Protein AF-A0A1R2CB24-F1 (afdb_monomer_lite)

Organism: NCBI:txid5963

InterPro domains:
  IPR031537 Protein of unknown function DUF5092 [PF17010] (42-166)

Radius of gyration: 32.96 Å; chains: 1; bounding box: 89×73×96 Å

pLDDT: mean 71.27, std 17.94, range [33.62, 96.75]

Sequence (345 aa):
MEEKSSDIEEKDENTEMVPSEDRCLRFYMSDEYVNSVDIDTVEPLSQETFAALIKNYRTSGKNLLVAIVKNRDVDQQNHLFTFFFNAYHLNKLLFKLKPNGELVSRHDKNTPLPVCNPLTNLPIIGEVEYYLVGLRNEAKFIGTDYTYTMNESLRTTFQDNALRPEDIQYREYSSNVEDFSRFVHLDQSSLGLLERVIEVHRSNLLSQIRVPYKKAMIFGALFVIYYILLGMVLTLAGEKFVSAYNGKVNSYNLSEITEIGFLGLLSLGFDKYIFGLFKTLEDKAIFYAKIFSWVCLGAAVGLSFTTDSLIVTMGCSGMLMGYTIFYHLFTLCIYYANYSLKKLI

Structure (mmCIF, N/CA/C/O backbone):
data_AF-A0A1R2CB24-F1
#
_entry.id   AF-A0A1R2CB24-F1
#
loop_
_atom_site.group_PDB
_atom_site.id
_atom_site.type_symbol
_atom_site.label_atom_id
_atom_site.label_alt_id
_atom_site.label_comp_id
_atom_site.label_asym_id
_atom_site.label_entity_id
_atom_site.label_seq_id
_atom_site.pdbx_PDB_ins_code
_atom_site.Cartn_x
_atom_site.Cartn_y
_atom_site.Cartn_z
_atom_site.occupancy
_atom_site.B_iso_or_equiv
_atom_site.auth_seq_id
_atom_site.auth_comp_id
_atom_site.auth_asym_id
_atom_site.auth_atom_id
_atom_site.pdbx_PDB_model_num
ATOM 1 N N . MET A 1 1 ? -52.340 53.007 -19.629 1.00 41.31 1 MET A N 1
ATOM 2 C CA . MET A 1 1 ? -50.979 53.316 -19.151 1.00 41.31 1 MET A CA 1
ATOM 3 C C . MET A 1 1 ? -50.757 52.408 -17.963 1.00 41.31 1 MET A C 1
ATOM 5 O O . MET A 1 1 ? -51.180 52.745 -16.871 1.00 41.31 1 MET A O 1
ATOM 9 N N . GLU A 1 2 ? -50.251 51.207 -18.217 1.00 35.56 2 GLU A N 1
ATOM 10 C CA . GLU A 1 2 ? -49.923 50.230 -17.178 1.00 35.56 2 GLU A CA 1
ATOM 11 C C . GLU A 1 2 ? -48.459 49.850 -17.380 1.00 35.56 2 GLU A C 1
ATOM 13 O O . GLU A 1 2 ? -48.084 49.253 -18.389 1.00 35.56 2 GLU A O 1
ATOM 18 N N . GLU A 1 3 ? -47.641 50.315 -16.443 1.00 38.69 3 GLU A N 1
ATOM 19 C CA . GLU A 1 3 ? -46.232 49.986 -16.274 1.00 38.69 3 GLU A CA 1
ATOM 20 C C . GLU A 1 3 ? -46.126 48.561 -15.721 1.00 38.69 3 GLU A C 1
ATOM 22 O O . GLU A 1 3 ? -46.650 48.260 -14.650 1.00 38.69 3 GLU A O 1
ATOM 27 N N . LYS A 1 4 ? -45.445 47.674 -16.450 1.00 43.25 4 LYS A N 1
ATOM 28 C CA . LYS A 1 4 ? -44.947 46.405 -15.910 1.00 43.25 4 LYS A CA 1
ATOM 29 C C . LYS A 1 4 ? -43.507 46.627 -15.457 1.00 43.25 4 LYS A C 1
ATOM 31 O O . LYS A 1 4 ? -42.627 46.735 -16.310 1.00 43.25 4 LYS A O 1
ATOM 36 N N . SER A 1 5 ? -43.276 46.688 -14.145 1.00 47.06 5 SER A N 1
ATOM 37 C CA . SER A 1 5 ? -41.934 46.555 -13.578 1.00 47.06 5 SER A CA 1
ATOM 38 C C . SER A 1 5 ? -41.533 45.081 -13.577 1.00 47.06 5 SER A C 1
ATOM 40 O O . SER A 1 5 ? -42.303 44.198 -13.200 1.00 47.06 5 SER A O 1
ATOM 42 N N . SER A 1 6 ? -40.336 44.820 -14.084 1.00 42.19 6 SER A N 1
ATOM 43 C CA . SER A 1 6 ? -39.674 43.524 -14.080 1.00 42.19 6 SER A CA 1
ATOM 44 C C . SER A 1 6 ? -38.842 43.394 -12.808 1.00 42.19 6 SER A C 1
ATOM 46 O O . SER A 1 6 ? -37.808 44.055 -12.697 1.00 42.19 6 SER A O 1
ATOM 48 N N . ASP A 1 7 ? -39.270 42.538 -11.886 1.00 44.50 7 ASP A N 1
ATOM 49 C CA . ASP A 1 7 ? -38.443 42.113 -10.759 1.00 44.50 7 ASP A CA 1
ATOM 50 C C . ASP A 1 7 ? -37.476 41.026 -11.240 1.00 44.50 7 ASP A C 1
ATOM 52 O O . ASP A 1 7 ? -37.872 39.951 -11.696 1.00 44.50 7 ASP A O 1
ATOM 56 N N . ILE A 1 8 ? -36.188 41.358 -11.196 1.00 44.66 8 ILE A N 1
ATOM 57 C CA . ILE A 1 8 ? -35.071 40.444 -11.405 1.00 44.66 8 ILE A CA 1
ATOM 58 C C . ILE A 1 8 ? -34.736 39.876 -10.024 1.00 44.66 8 ILE A C 1
ATOM 60 O O . ILE A 1 8 ? -34.202 40.587 -9.177 1.00 44.66 8 ILE A O 1
ATOM 64 N N . GLU A 1 9 ? -35.075 38.607 -9.789 1.00 43.00 9 GLU A N 1
ATOM 65 C CA . GLU A 1 9 ? -34.548 37.837 -8.659 1.00 43.00 9 GLU A CA 1
ATOM 66 C C . GLU A 1 9 ? -33.057 37.569 -8.896 1.00 43.00 9 GLU A C 1
ATOM 68 O O . GLU A 1 9 ? -32.659 36.703 -9.680 1.00 43.00 9 GLU A O 1
ATOM 73 N N . GLU A 1 10 ? -32.230 38.350 -8.213 1.00 38.59 10 GLU A N 1
ATOM 74 C CA . GLU A 1 10 ? -30.804 38.121 -8.044 1.00 38.59 10 GLU A CA 1
ATOM 75 C C . GLU A 1 10 ? -30.631 36.903 -7.118 1.00 38.59 10 GLU A C 1
ATOM 77 O O . GLU A 1 10 ? -30.854 36.967 -5.910 1.00 38.59 10 GLU A O 1
ATOM 82 N N . LYS A 1 11 ? -30.323 35.738 -7.701 1.00 43.06 11 LYS A N 1
ATOM 83 C CA . LYS A 1 11 ? -29.936 34.550 -6.933 1.00 43.06 11 LYS A CA 1
ATOM 84 C C . LYS A 1 11 ? -28.548 34.785 -6.350 1.00 43.06 11 LYS A C 1
ATOM 86 O O . LYS A 1 11 ? -27.562 34.723 -7.079 1.00 43.06 11 LYS A O 1
ATOM 91 N N . ASP A 1 12 ? -28.507 35.001 -5.040 1.00 38.84 12 ASP A N 1
ATOM 92 C CA . ASP A 1 12 ? -27.300 34.973 -4.219 1.00 38.84 12 ASP A CA 1
ATOM 93 C C . ASP A 1 12 ? -26.520 33.670 -4.454 1.00 38.84 12 ASP A C 1
ATOM 95 O O . ASP A 1 12 ? -26.859 32.591 -3.962 1.00 38.84 12 ASP A O 1
ATOM 99 N N . GLU A 1 13 ? -25.442 33.779 -5.223 1.00 43.47 13 GLU A N 1
ATOM 100 C CA . GLU A 1 13 ? -24.476 32.720 -5.486 1.00 43.47 13 GLU A CA 1
ATOM 101 C C . GLU A 1 13 ? -23.396 32.726 -4.389 1.00 43.47 13 GLU A C 1
ATOM 103 O O . GLU A 1 13 ? -22.201 32.762 -4.651 1.00 43.47 13 GLU A O 1
ATOM 108 N N . ASN A 1 14 ? -23.819 32.692 -3.122 1.00 39.59 14 ASN A N 1
ATOM 109 C CA . ASN A 1 14 ? -22.939 32.454 -1.975 1.00 39.59 14 ASN A CA 1
ATOM 110 C C . ASN A 1 14 ? -23.111 31.008 -1.501 1.00 39.59 14 ASN A C 1
ATOM 112 O O . ASN A 1 14 ? -23.601 30.720 -0.411 1.00 39.59 14 ASN A O 1
ATOM 116 N N . THR A 1 15 ? -22.701 30.064 -2.351 1.00 48.91 15 THR A N 1
ATOM 117 C CA . THR A 1 15 ? -22.409 28.709 -1.875 1.00 48.91 15 THR A CA 1
ATOM 118 C C . THR A 1 15 ? -21.022 28.753 -1.252 1.00 48.91 15 THR A C 1
ATOM 120 O O . THR A 1 15 ? -20.015 28.613 -1.947 1.00 48.91 15 THR A O 1
ATOM 123 N N . GLU A 1 16 ? -20.968 28.993 0.059 1.00 40.94 16 GLU A N 1
ATOM 124 C CA . GLU A 1 16 ? -19.759 28.787 0.852 1.00 40.94 16 GLU A CA 1
ATOM 125 C C . GLU A 1 16 ? -19.154 27.424 0.483 1.00 40.94 16 GLU A C 1
ATOM 127 O O . GLU A 1 16 ? -19.811 26.381 0.567 1.00 40.94 16 GLU A O 1
ATOM 132 N N . MET A 1 17 ? -17.899 27.430 0.025 1.00 41.28 17 MET A N 1
ATOM 133 C CA . MET A 1 17 ? -17.119 26.212 -0.169 1.00 41.28 17 MET A CA 1
ATOM 134 C C . MET A 1 17 ? -16.918 25.551 1.196 1.00 41.28 17 MET A C 1
ATOM 136 O O . MET A 1 17 ? -15.935 25.807 1.887 1.00 41.28 17 MET A O 1
ATOM 140 N N . VAL A 1 18 ? -17.857 24.684 1.575 1.00 43.06 18 VAL A N 1
ATOM 141 C CA . VAL A 1 18 ? -17.703 23.784 2.718 1.00 43.06 18 VAL A CA 1
ATOM 142 C C . VAL A 1 18 ? -16.406 22.985 2.503 1.00 43.06 18 VAL A C 1
ATOM 144 O O . VAL A 1 18 ? -16.235 22.395 1.421 1.00 43.06 18 VAL A O 1
ATOM 147 N N . PRO A 1 19 ? -15.480 22.973 3.483 1.00 43.00 19 PRO A N 1
ATOM 148 C CA . PRO A 1 19 ? -14.208 22.266 3.383 1.00 43.00 19 PRO A CA 1
ATOM 149 C C . PRO A 1 19 ? -14.414 20.821 2.922 1.00 43.00 19 PRO A C 1
ATOM 151 O O . PRO A 1 19 ? -15.368 20.152 3.322 1.00 43.00 19 PRO A O 1
ATOM 154 N N . SER A 1 20 ? -13.516 20.314 2.073 1.00 51.53 20 SER A N 1
ATOM 155 C CA . SER A 1 20 ? -13.588 18.952 1.517 1.00 51.53 20 SER A CA 1
ATOM 156 C C . SER A 1 20 ? -13.679 17.843 2.574 1.00 51.53 20 SER A C 1
ATOM 158 O O . SER A 1 20 ? -14.111 16.740 2.250 1.00 51.53 20 SER A O 1
ATOM 160 N N . GLU A 1 21 ? -13.298 18.140 3.818 1.00 47.72 21 GLU A N 1
ATOM 161 C CA . GLU A 1 21 ? -13.361 17.255 4.985 1.00 47.72 21 GLU A CA 1
ATOM 162 C C . GLU A 1 21 ? -14.780 16.741 5.268 1.00 47.72 21 GLU A C 1
ATOM 164 O O . GLU A 1 21 ? -14.962 15.565 5.582 1.00 47.72 21 GLU A O 1
ATOM 169 N N . ASP A 1 22 ? -15.798 17.582 5.065 1.00 49.25 22 ASP A N 1
ATOM 170 C CA . ASP A 1 22 ? -17.179 17.250 5.426 1.00 49.25 22 ASP A CA 1
ATOM 171 C C . ASP A 1 22 ? -17.854 16.336 4.382 1.00 49.25 22 ASP A C 1
ATOM 173 O O . ASP A 1 22 ? -18.801 15.607 4.672 1.00 49.25 22 ASP A O 1
ATOM 177 N N . ARG A 1 23 ? -17.339 16.305 3.143 1.00 48.72 23 ARG A N 1
ATOM 178 C CA . ARG A 1 23 ? -17.894 15.462 2.068 1.00 48.72 23 ARG A CA 1
ATOM 179 C C . ARG A 1 23 ? -17.551 13.981 2.220 1.00 48.72 23 ARG A C 1
ATOM 181 O O . ARG A 1 23 ? -18.413 13.154 1.932 1.00 48.72 23 ARG A O 1
ATOM 188 N N . CYS A 1 24 ? -16.342 13.639 2.676 1.00 46.28 24 CYS A N 1
ATOM 189 C CA . CYS A 1 24 ? -15.966 12.237 2.901 1.00 46.28 24 CYS A CA 1
ATOM 190 C C . CYS A 1 24 ? -16.738 11.632 4.077 1.00 46.28 24 CYS A C 1
ATOM 192 O O . CYS A 1 24 ? -17.249 10.524 3.957 1.00 46.28 24 CYS A O 1
ATOM 194 N N . LEU A 1 25 ? -16.882 12.366 5.185 1.00 52.16 25 LEU A N 1
ATOM 195 C CA . LEU A 1 25 ? -17.598 11.877 6.366 1.00 52.16 25 LEU A CA 1
ATOM 196 C C . LEU A 1 25 ? -19.099 11.705 6.107 1.00 52.16 25 LEU A C 1
ATOM 198 O O . LEU A 1 25 ? -19.669 10.711 6.545 1.00 52.16 25 LEU A O 1
ATOM 202 N N . ARG A 1 26 ? -19.734 12.596 5.331 1.00 53.56 26 ARG A N 1
ATOM 203 C CA . ARG A 1 26 ? -21.169 12.491 5.000 1.00 53.56 26 ARG A CA 1
ATOM 204 C C . ARG A 1 26 ? -21.551 11.175 4.318 1.00 53.56 26 ARG A C 1
ATOM 206 O O . ARG A 1 26 ? -22.642 10.684 4.585 1.00 53.56 26 ARG A O 1
ATOM 213 N N . PHE A 1 27 ? -20.669 10.588 3.500 1.00 52.88 27 PHE A N 1
ATOM 214 C CA . PHE A 1 27 ? -20.907 9.268 2.897 1.00 52.88 27 PHE A CA 1
ATOM 215 C C . PHE A 1 27 ? -20.987 8.152 3.953 1.00 52.88 27 PHE A C 1
ATOM 217 O O . PHE A 1 27 ? -21.782 7.232 3.811 1.00 52.88 27 PHE A O 1
ATOM 224 N N . TYR A 1 28 ? -20.200 8.254 5.028 1.00 51.97 28 TYR A N 1
ATOM 225 C CA . TYR A 1 28 ? -20.201 7.287 6.131 1.00 51.97 28 TYR A CA 1
ATOM 226 C C . TYR A 1 28 ? -21.237 7.600 7.223 1.00 51.97 28 TYR A C 1
ATOM 228 O O . TYR A 1 28 ? -21.516 6.744 8.053 1.00 51.97 28 TYR A O 1
ATOM 236 N N . MET A 1 29 ? -21.793 8.817 7.254 1.00 50.22 29 MET A N 1
ATOM 237 C CA . MET A 1 29 ? -22.787 9.242 8.251 1.00 50.22 29 MET A CA 1
ATOM 238 C C . MET A 1 29 ? -24.240 9.064 7.791 1.00 50.22 29 MET A C 1
ATOM 240 O O . MET A 1 29 ? -25.133 9.112 8.633 1.00 50.22 29 MET A O 1
ATOM 244 N N . SER A 1 30 ? -24.502 8.897 6.486 1.00 49.22 30 SER A N 1
ATOM 245 C CA . SER A 1 30 ? -25.871 8.740 5.964 1.00 49.22 30 SER A CA 1
ATOM 246 C C . SER A 1 30 ? -26.492 7.378 6.268 1.00 49.22 30 SER A C 1
ATOM 248 O O . SER A 1 30 ? -27.713 7.270 6.313 1.00 49.22 30 SER A O 1
ATOM 250 N N . ASP A 1 31 ? -25.657 6.375 6.520 1.00 45.97 31 ASP A N 1
ATOM 251 C CA . ASP A 1 31 ? -26.057 5.067 7.011 1.00 45.97 31 ASP A CA 1
ATOM 252 C C . ASP A 1 31 ? -25.407 4.900 8.385 1.00 45.97 31 ASP A C 1
ATOM 254 O O . ASP A 1 31 ? -24.183 4.848 8.496 1.00 45.97 31 ASP A O 1
ATOM 258 N N . GLU A 1 32 ? -26.202 4.842 9.451 1.00 49.47 32 GLU A N 1
ATOM 259 C CA . GLU A 1 32 ? -25.738 4.471 10.788 1.00 49.47 32 GLU A CA 1
ATOM 260 C C . GLU A 1 32 ? -25.319 2.985 10.740 1.00 49.47 32 GLU A C 1
ATOM 262 O O . GLU A 1 32 ? -26.056 2.097 11.162 1.00 49.47 32 GLU A O 1
ATOM 267 N N . TYR A 1 33 ? -24.169 2.688 10.118 1.00 49.06 33 TYR A N 1
ATOM 268 C CA . TYR A 1 33 ? -23.588 1.351 10.002 1.00 49.06 33 TYR A CA 1
ATOM 269 C C . TYR A 1 33 ? -23.143 0.907 11.394 1.00 49.06 33 TYR A C 1
ATOM 271 O O . TYR A 1 33 ? -21.975 0.999 11.774 1.00 49.06 33 TYR A O 1
ATOM 279 N N . VAL A 1 34 ? -24.105 0.423 12.174 1.00 52.28 34 VAL A N 1
ATOM 280 C CA . VAL A 1 34 ? -23.844 -0.354 13.376 1.00 52.28 34 VAL A CA 1
ATOM 281 C C . VAL A 1 34 ? -23.291 -1.693 12.911 1.00 52.28 34 VAL A C 1
ATOM 283 O O . VAL A 1 34 ? -24.030 -2.640 12.645 1.00 52.28 34 VAL A O 1
ATOM 286 N N . ASN A 1 35 ? -21.969 -1.772 12.781 1.00 62.00 35 ASN A N 1
ATOM 287 C CA . ASN A 1 35 ? -21.311 -3.064 12.695 1.00 62.00 35 ASN A CA 1
ATOM 288 C C . ASN A 1 35 ? -21.385 -3.719 14.079 1.00 62.00 35 ASN A C 1
ATOM 290 O O . ASN A 1 35 ? -21.081 -3.097 15.098 1.00 62.00 35 ASN A O 1
ATOM 294 N N . SER A 1 36 ? -21.794 -4.982 14.136 1.00 70.56 36 SER A N 1
ATOM 295 C CA . SER A 1 36 ? -21.613 -5.795 15.335 1.00 70.56 36 SER A CA 1
ATOM 296 C C . SER A 1 36 ? -20.242 -6.453 15.254 1.00 70.56 36 SER A C 1
ATOM 298 O O . SER A 1 36 ? -19.977 -7.207 14.317 1.00 70.56 36 SER A O 1
ATOM 300 N N . VAL A 1 37 ? -19.370 -6.174 16.220 1.00 79.44 37 VAL A N 1
ATOM 301 C CA . VAL A 1 37 ? -18.113 -6.920 16.350 1.00 79.44 37 VAL A CA 1
ATOM 302 C C . VAL A 1 37 ? -18.452 -8.298 16.901 1.00 79.44 37 VAL A C 1
ATOM 304 O O . VAL A 1 37 ? -19.067 -8.401 17.964 1.00 79.44 37 VAL A O 1
ATOM 307 N N . ASP A 1 38 ? -18.059 -9.347 16.184 1.00 85.56 38 ASP A N 1
ATOM 308 C CA . ASP A 1 38 ? -18.149 -10.704 16.709 1.00 85.56 38 ASP A CA 1
ATOM 309 C C . ASP A 1 38 ? -17.183 -10.856 17.893 1.00 85.56 38 ASP A C 1
ATOM 311 O O . ASP A 1 38 ? -15.965 -10.731 17.761 1.00 85.56 38 ASP A O 1
ATOM 315 N N . ILE A 1 39 ? -17.752 -11.082 19.074 1.00 88.75 39 ILE A N 1
ATOM 316 C CA . ILE A 1 39 ? -17.019 -11.119 20.339 1.00 88.75 39 ILE A CA 1
ATOM 317 C C . ILE A 1 39 ? -16.139 -12.364 20.472 1.00 88.75 39 ILE A C 1
ATOM 319 O O . ILE A 1 39 ? -15.150 -12.324 21.208 1.00 88.75 39 ILE A O 1
ATOM 323 N N . ASP A 1 40 ? -16.479 -13.439 19.759 1.00 89.88 40 ASP A N 1
ATOM 324 C CA . ASP A 1 40 ? -15.747 -14.705 19.798 1.00 89.88 40 ASP A CA 1
ATOM 325 C C . ASP A 1 40 ? -14.572 -14.716 18.810 1.00 89.88 40 ASP A C 1
ATOM 327 O O . ASP A 1 40 ? -13.675 -15.557 18.908 1.00 89.88 40 ASP A O 1
ATOM 331 N N . THR A 1 41 ? -14.520 -13.738 17.899 1.00 89.06 41 THR A N 1
ATOM 332 C CA . THR A 1 41 ? -13.386 -13.549 16.997 1.00 89.06 41 THR A CA 1
ATOM 333 C C . THR A 1 41 ? -12.121 -13.202 17.793 1.00 89.06 41 THR A C 1
ATOM 335 O O . THR A 1 41 ? -12.115 -12.333 18.671 1.00 89.06 41 THR A O 1
ATOM 338 N N . VAL A 1 42 ? -11.025 -13.890 17.464 1.00 88.25 42 VAL A N 1
ATOM 339 C CA . VAL A 1 42 ? -9.692 -13.646 18.029 1.00 88.25 42 VAL A CA 1
ATOM 340 C C . VAL A 1 42 ? -9.021 -12.502 17.281 1.00 88.25 42 VAL A C 1
ATOM 342 O O . VAL A 1 42 ? -8.926 -12.518 16.053 1.00 88.25 42 VAL A O 1
ATOM 345 N N . GLU A 1 43 ? -8.537 -11.510 18.023 1.00 87.00 43 GLU A N 1
ATOM 346 C CA . GLU A 1 43 ? -7.799 -10.391 17.460 1.00 87.00 43 GLU A CA 1
ATOM 347 C C . GLU A 1 43 ? -6.382 -10.851 17.060 1.00 87.00 43 GLU A C 1
ATOM 349 O O . GLU A 1 43 ? -5.645 -11.397 17.888 1.00 87.00 43 GLU A O 1
ATOM 354 N N . PRO A 1 44 ? -5.969 -10.643 15.798 1.00 81.62 44 PRO A N 1
ATOM 355 C CA . PRO A 1 44 ? -4.760 -11.262 15.257 1.00 81.62 44 PRO A CA 1
ATOM 356 C C . PRO A 1 44 ? -3.434 -10.900 15.925 1.00 81.62 44 PRO A C 1
ATOM 358 O O . PRO A 1 44 ? -2.489 -11.685 15.875 1.00 81.62 44 PRO A O 1
ATOM 361 N N . LEU A 1 45 ? -3.314 -9.695 16.480 1.00 81.81 45 LEU A N 1
ATOM 362 C CA . LEU A 1 45 ? -2.036 -9.173 16.964 1.00 81.81 45 LEU A CA 1
ATOM 363 C C . LEU A 1 45 ? -1.813 -9.488 18.446 1.00 81.81 45 LEU A C 1
ATOM 365 O O . LEU A 1 45 ? -0.691 -9.767 18.857 1.00 81.81 45 LEU A O 1
ATOM 369 N N . SER A 1 46 ? -2.879 -9.467 19.238 1.00 83.88 46 SER A N 1
ATOM 370 C CA . SER A 1 46 ? -2.888 -9.765 20.670 1.00 83.88 46 SER A CA 1
ATOM 371 C C . SER A 1 46 ? -3.162 -11.228 20.983 1.00 83.88 46 SER A C 1
ATOM 373 O O . SER A 1 46 ? -2.797 -11.674 22.066 1.00 83.88 46 SER A O 1
ATOM 375 N N . GLN A 1 47 ? -3.778 -11.970 20.053 1.00 88.69 47 GLN A N 1
ATOM 376 C CA . GLN A 1 47 ? -4.253 -13.342 20.266 1.00 88.69 47 GLN A CA 1
ATOM 377 C C . GLN A 1 47 ? -5.316 -13.451 21.377 1.00 88.69 47 GLN A C 1
ATOM 379 O O . GLN A 1 47 ? -5.593 -14.539 21.880 1.00 88.69 47 GLN A O 1
ATOM 384 N N . GLU A 1 48 ? -5.940 -12.331 21.748 1.00 88.81 48 GLU A N 1
ATOM 385 C CA . GLU A 1 48 ? -7.063 -12.274 22.682 1.00 88.81 48 GLU A CA 1
ATOM 386 C C . GLU A 1 48 ? -8.383 -12.182 21.908 1.00 88.81 48 GLU A C 1
ATOM 388 O O . GLU A 1 48 ? -8.445 -11.598 20.826 1.00 88.81 48 GLU A O 1
ATOM 393 N N . THR A 1 49 ? -9.471 -12.732 22.450 1.00 92.31 49 THR A N 1
ATOM 394 C CA . THR A 1 49 ? -10.797 -12.530 21.847 1.00 92.31 49 THR A CA 1
ATOM 395 C C . THR A 1 49 ? -11.252 -11.084 22.007 1.00 92.31 49 THR A C 1
ATOM 397 O O . THR A 1 49 ? -10.936 -10.419 23.002 1.00 92.31 49 THR A O 1
ATOM 400 N N . PHE A 1 50 ? -12.073 -10.596 21.074 1.00 92.94 50 PHE A N 1
ATOM 401 C CA . PHE A 1 50 ? -12.693 -9.281 21.222 1.00 92.94 50 PHE A CA 1
ATOM 402 C C . PHE A 1 50 ? -13.541 -9.188 22.498 1.00 92.94 50 PHE A C 1
ATOM 404 O O . PHE A 1 50 ? -13.546 -8.137 23.134 1.00 92.94 50 PHE A O 1
ATOM 411 N N . ALA A 1 51 ? -14.163 -10.280 22.958 1.00 93.38 51 ALA A N 1
ATOM 412 C CA . ALA A 1 51 ? -14.821 -10.341 24.265 1.00 93.38 51 ALA A CA 1
ATOM 413 C C . ALA A 1 51 ? -13.874 -9.974 25.423 1.00 93.38 51 ALA A C 1
ATOM 415 O O . ALA A 1 51 ? -14.233 -9.175 26.296 1.00 93.38 51 ALA A O 1
ATOM 416 N N . ALA A 1 52 ? -12.666 -10.548 25.437 1.00 93.88 52 ALA A N 1
ATOM 417 C CA . ALA A 1 52 ? -11.666 -10.292 26.468 1.00 93.88 52 ALA A CA 1
ATOM 418 C C . ALA A 1 52 ? -11.143 -8.850 26.397 1.00 93.88 52 ALA A C 1
ATOM 420 O O . ALA A 1 52 ? -11.100 -8.165 27.422 1.00 93.88 52 ALA A O 1
ATOM 421 N N . LEU A 1 53 ? -10.852 -8.359 25.188 1.00 94.19 53 LEU A N 1
ATOM 422 C CA . LEU A 1 53 ? -10.430 -6.977 24.957 1.00 94.19 53 LEU A CA 1
ATOM 423 C C . LEU A 1 53 ? -11.497 -5.981 25.426 1.00 94.19 53 LEU A C 1
ATOM 425 O O . LEU A 1 53 ? -11.210 -5.093 26.227 1.00 94.19 53 LEU A O 1
ATOM 429 N N . ILE A 1 54 ? -12.750 -6.156 24.999 1.00 94.56 54 ILE A N 1
ATOM 430 C CA . ILE A 1 54 ? -13.876 -5.302 25.403 1.00 94.56 54 ILE A CA 1
ATOM 431 C C . ILE A 1 54 ? -14.005 -5.276 26.929 1.00 94.56 54 ILE A C 1
ATOM 433 O O . ILE A 1 54 ? -14.165 -4.205 27.519 1.00 94.56 54 ILE A O 1
ATOM 437 N N . LYS A 1 55 ? -13.910 -6.439 27.584 1.00 94.62 55 LYS A N 1
ATOM 438 C CA . LYS A 1 55 ? -13.960 -6.531 29.046 1.00 94.62 55 LYS A CA 1
ATOM 439 C C . LYS A 1 55 ? -12.830 -5.727 29.695 1.00 94.62 55 LYS A C 1
ATOM 441 O O . LYS A 1 55 ? -13.112 -4.978 30.624 1.00 94.62 55 LYS A O 1
ATOM 446 N N . ASN A 1 56 ? -11.602 -5.837 29.189 1.00 94.56 56 ASN A N 1
ATOM 447 C CA . ASN A 1 56 ? -10.426 -5.144 29.720 1.00 94.56 56 ASN A CA 1
ATOM 448 C C . ASN A 1 56 ? -10.536 -3.606 29.614 1.00 94.56 56 ASN A C 1
ATOM 450 O O . ASN A 1 56 ? -10.324 -2.882 30.594 1.00 94.56 56 ASN A O 1
ATOM 454 N N . TYR A 1 57 ? -10.957 -3.097 28.450 1.00 95.12 57 TYR A N 1
ATOM 455 C CA . TYR A 1 57 ? -11.212 -1.662 28.262 1.00 95.12 57 TYR A CA 1
ATOM 456 C C . TYR A 1 57 ? -12.292 -1.162 29.227 1.00 95.12 57 TYR A C 1
ATOM 458 O O . TYR A 1 57 ? -12.076 -0.186 29.951 1.00 95.12 57 TYR A O 1
ATOM 466 N N . ARG A 1 58 ? -13.410 -1.891 29.337 1.00 93.88 58 ARG A N 1
ATOM 467 C CA . ARG A 1 58 ? -14.522 -1.517 30.223 1.00 93.88 58 ARG A CA 1
ATOM 468 C C . ARG A 1 58 ? -14.146 -1.533 31.699 1.00 93.88 58 ARG A C 1
ATOM 470 O O . ARG A 1 58 ? -14.558 -0.632 32.425 1.00 93.88 58 ARG A O 1
ATOM 47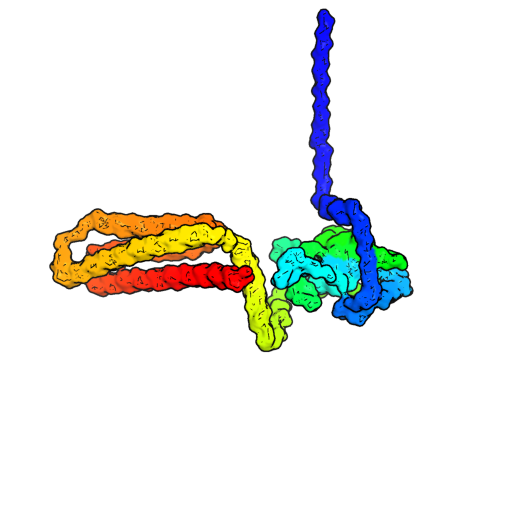7 N N . THR A 1 59 ? -13.348 -2.501 32.156 1.00 95.25 59 THR A N 1
ATOM 478 C CA . THR A 1 59 ? -12.866 -2.524 33.550 1.00 95.25 59 THR A CA 1
ATOM 479 C C . THR A 1 59 ? -12.009 -1.309 33.900 1.00 95.25 59 THR A C 1
ATOM 481 O O . THR A 1 59 ? -11.947 -0.931 35.064 1.00 95.25 59 THR A O 1
ATOM 484 N N . SER A 1 60 ? -11.415 -0.663 32.896 1.00 93.94 60 SER A N 1
ATOM 485 C CA . SER A 1 60 ? -10.632 0.568 33.043 1.00 93.94 60 SER A CA 1
ATOM 486 C C . SER A 1 60 ? -11.456 1.842 32.801 1.00 93.94 60 SER A C 1
ATOM 488 O O . SER A 1 60 ? -10.899 2.936 32.731 1.00 93.94 60 SER A O 1
ATOM 490 N N . GLY A 1 61 ? -12.781 1.722 32.639 1.00 94.25 61 GLY A N 1
ATOM 491 C CA . GLY A 1 61 ? -13.668 2.844 32.316 1.00 94.25 61 GLY A CA 1
ATOM 492 C C . GLY A 1 61 ? -13.459 3.417 30.910 1.00 94.25 61 GLY A C 1
ATOM 493 O O . GLY A 1 61 ? -13.820 4.566 30.663 1.00 94.25 61 GLY A O 1
ATOM 494 N N . LYS A 1 62 ? -12.846 2.646 30.004 1.00 95.25 62 LYS A N 1
ATOM 495 C CA . LYS A 1 62 ? -12.556 3.018 28.613 1.00 95.25 62 LYS A CA 1
ATOM 496 C C . LYS A 1 62 ? -13.391 2.178 27.645 1.00 95.25 62 LYS A C 1
ATOM 498 O O . LYS A 1 62 ? -13.938 1.139 28.017 1.00 95.25 62 LYS A O 1
ATOM 503 N N . ASN A 1 63 ? -13.462 2.602 26.389 1.00 95.25 63 ASN A N 1
ATOM 504 C CA . ASN A 1 63 ? -14.109 1.848 25.318 1.00 95.25 63 ASN A CA 1
ATOM 505 C C . ASN A 1 63 ? -13.070 1.316 24.333 1.00 95.25 63 ASN A C 1
ATOM 507 O O . ASN A 1 63 ? -12.075 1.978 24.045 1.00 95.25 63 ASN A O 1
ATOM 511 N N . LEU A 1 64 ? -13.313 0.119 23.803 1.00 96.00 64 LEU A N 1
ATOM 512 C CA . LEU A 1 64 ? -12.443 -0.461 22.788 1.00 96.00 64 LEU A CA 1
ATOM 513 C C . LEU A 1 64 ? -12.619 0.286 21.460 1.00 96.00 64 LEU A C 1
ATOM 515 O O . LEU A 1 64 ? -13.743 0.507 21.005 1.00 96.00 64 LEU A O 1
ATOM 519 N N . LEU A 1 65 ? -11.497 0.610 20.823 1.00 96.38 65 LEU A N 1
ATOM 520 C CA . LEU A 1 65 ? -11.443 1.089 19.448 1.00 96.38 65 LEU A CA 1
ATOM 521 C C . LEU A 1 65 ? -11.045 -0.061 18.522 1.00 96.38 65 LEU A C 1
ATOM 523 O O . LEU A 1 65 ? -10.004 -0.696 18.714 1.00 96.38 65 LEU A O 1
ATOM 527 N N . VAL A 1 66 ? -11.867 -0.312 17.508 1.00 95.69 66 VAL A N 1
ATOM 528 C CA . VAL A 1 66 ? -11.643 -1.349 16.497 1.00 95.69 66 VAL A CA 1
ATOM 529 C C . VAL A 1 66 ? -11.321 -0.688 15.167 1.00 95.69 66 VAL A C 1
ATOM 531 O O . VAL A 1 66 ? -11.958 0.289 14.780 1.00 95.69 66 VAL A O 1
ATOM 534 N N . ALA A 1 67 ? -10.325 -1.227 14.472 1.00 96.06 67 ALA A N 1
ATOM 535 C CA . ALA A 1 67 ? -9.984 -0.843 13.115 1.00 96.06 67 ALA A CA 1
ATOM 536 C C . ALA A 1 67 ? -10.403 -1.942 12.136 1.00 96.06 67 ALA A C 1
ATOM 538 O O . ALA A 1 67 ? -10.124 -3.121 12.365 1.00 96.06 67 ALA A O 1
ATOM 539 N N . ILE A 1 68 ? -11.048 -1.546 11.042 1.00 94.31 68 ILE A N 1
ATOM 540 C CA . ILE A 1 68 ? -11.498 -2.440 9.980 1.00 94.31 68 ILE A CA 1
ATOM 541 C C . ILE A 1 68 ? -10.634 -2.230 8.739 1.00 94.31 68 ILE A C 1
ATOM 543 O O . ILE A 1 68 ? -10.520 -1.123 8.213 1.00 94.31 68 ILE A O 1
ATOM 547 N N . VAL A 1 69 ? -10.040 -3.321 8.260 1.00 93.25 69 VAL A N 1
ATOM 548 C CA . VAL A 1 69 ? -9.150 -3.356 7.097 1.00 93.25 69 VAL A CA 1
ATOM 549 C C . VAL A 1 69 ? -9.780 -4.203 6.001 1.00 93.25 69 VAL A C 1
ATOM 551 O O . VAL A 1 69 ? -10.236 -5.315 6.264 1.00 93.25 69 VAL A O 1
ATOM 554 N N . LYS A 1 70 ? -9.757 -3.705 4.762 1.00 90.75 70 LYS A N 1
ATOM 555 C CA . LYS A 1 70 ? -10.244 -4.426 3.580 1.00 90.75 70 LYS A CA 1
ATOM 556 C C . LYS A 1 70 ? -9.072 -4.833 2.681 1.00 90.75 70 LYS A C 1
ATOM 558 O O . LYS A 1 70 ? -8.219 -4.006 2.354 1.00 90.75 70 LYS A O 1
ATOM 563 N N . ASN A 1 71 ? -9.036 -6.091 2.246 1.00 87.81 71 ASN A N 1
ATOM 564 C CA . ASN A 1 71 ? -8.128 -6.578 1.199 1.00 87.81 71 ASN A CA 1
ATOM 565 C C . ASN A 1 71 ? -8.930 -7.197 0.052 1.00 87.81 71 ASN A C 1
ATOM 567 O O . ASN A 1 71 ? -10.027 -7.704 0.268 1.00 87.81 71 ASN A O 1
ATOM 571 N N . ARG A 1 72 ? -8.376 -7.192 -1.164 1.00 82.25 72 ARG A N 1
ATOM 572 C CA . ARG A 1 72 ? -8.929 -7.968 -2.283 1.00 82.25 72 ARG A CA 1
ATOM 573 C C . ARG A 1 72 ? -8.494 -9.413 -2.156 1.00 82.25 72 ARG A C 1
ATOM 575 O O . ARG A 1 72 ? -7.348 -9.682 -1.800 1.00 82.25 72 ARG A O 1
ATOM 582 N N . ASP A 1 73 ? -9.405 -10.305 -2.501 1.00 77.94 73 ASP A N 1
ATOM 583 C CA . ASP A 1 73 ? -9.075 -11.694 -2.764 1.00 77.94 73 ASP A CA 1
ATOM 584 C C . ASP A 1 73 ? -8.141 -11.782 -3.986 1.00 77.94 73 ASP A C 1
ATOM 586 O O . ASP A 1 73 ? -8.327 -11.080 -4.988 1.00 77.94 73 ASP A O 1
ATOM 590 N N . VAL A 1 74 ? -7.103 -12.610 -3.870 1.00 74.44 74 VAL A N 1
ATOM 591 C CA . VAL A 1 74 ? -6.118 -12.841 -4.934 1.00 74.44 74 VAL A CA 1
ATOM 592 C C . VAL A 1 74 ? -6.755 -13.629 -6.078 1.00 74.44 74 VAL A C 1
ATOM 594 O O . VAL A 1 74 ? -6.493 -13.328 -7.242 1.00 74.44 74 VAL A O 1
ATOM 597 N N . ASP A 1 75 ? -7.636 -14.575 -5.750 1.00 76.12 75 ASP A N 1
ATOM 598 C CA . ASP A 1 75 ? -8.278 -15.461 -6.719 1.00 76.12 75 ASP A CA 1
ATOM 599 C C . ASP A 1 75 ? -9.558 -14.834 -7.295 1.00 76.12 75 ASP A C 1
ATOM 601 O O . ASP A 1 75 ? -9.930 -15.083 -8.444 1.00 76.12 75 ASP A O 1
ATOM 605 N N . GLN A 1 76 ? -10.229 -13.975 -6.519 1.00 75.88 76 GLN A N 1
ATOM 606 C CA . GLN A 1 76 ? -11.495 -13.343 -6.894 1.00 75.88 76 GLN A CA 1
ATOM 607 C C . GLN A 1 76 ? -11.432 -11.818 -6.757 1.00 75.88 76 GLN A C 1
ATOM 609 O O . GLN A 1 76 ? -11.876 -11.253 -5.766 1.00 75.88 76 GLN A O 1
ATOM 614 N N . GLN A 1 77 ? -10.971 -11.103 -7.788 1.00 70.75 77 GLN A N 1
ATOM 615 C C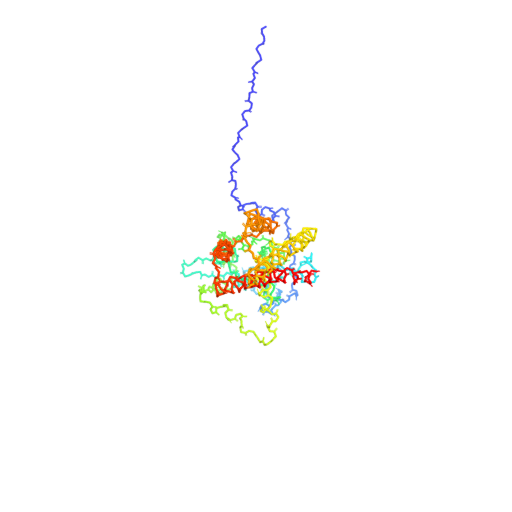A . GLN A 1 77 ? -10.751 -9.641 -7.719 1.00 70.75 77 GLN A CA 1
ATOM 616 C C . GLN A 1 77 ? -11.968 -8.790 -7.289 1.00 70.75 77 GLN A C 1
ATOM 618 O O . GLN A 1 77 ? -11.788 -7.640 -6.881 1.00 70.75 77 GLN A O 1
ATOM 623 N N . ASN A 1 78 ? -13.188 -9.330 -7.384 1.00 78.62 78 ASN A N 1
ATOM 624 C CA . ASN A 1 78 ? -14.425 -8.666 -6.960 1.00 78.62 78 ASN A CA 1
ATOM 625 C C . ASN A 1 78 ? -14.811 -8.944 -5.498 1.00 78.62 78 ASN A C 1
ATOM 627 O O . ASN A 1 78 ? -15.741 -8.318 -4.995 1.00 78.62 78 ASN A O 1
ATOM 631 N N . HIS A 1 79 ? -14.129 -9.867 -4.823 1.00 80.31 79 HIS A N 1
ATOM 632 C CA . HIS A 1 79 ? -14.389 -10.221 -3.438 1.00 80.31 79 HIS A CA 1
ATOM 633 C C . HIS A 1 79 ? -13.437 -9.457 -2.507 1.00 80.31 79 HIS A C 1
ATOM 635 O O . HIS A 1 79 ? -12.228 -9.371 -2.747 1.00 80.31 79 HIS A O 1
ATOM 641 N N . LEU A 1 80 ? -14.002 -8.856 -1.457 1.00 81.56 80 LEU A N 1
ATOM 642 C CA . LEU A 1 80 ? -13.262 -8.117 -0.440 1.00 81.56 80 LEU A CA 1
ATOM 643 C C . LEU A 1 80 ? -13.341 -8.874 0.882 1.00 81.56 80 LEU A C 1
ATOM 645 O O . LEU A 1 80 ? -14.431 -9.148 1.376 1.00 81.56 80 LEU A O 1
ATOM 649 N N . PHE A 1 81 ? -12.183 -9.157 1.467 1.00 85.00 81 PHE A N 1
ATOM 650 C CA . PHE A 1 81 ? -12.092 -9.671 2.825 1.00 85.00 81 PHE A CA 1
ATOM 651 C C . PHE A 1 81 ? -11.978 -8.521 3.812 1.00 85.00 81 PHE A C 1
ATOM 653 O O . PHE A 1 81 ? -11.199 -7.588 3.600 1.00 85.00 81 PHE A O 1
ATOM 660 N N . THR A 1 82 ? -12.728 -8.631 4.902 1.00 89.38 82 THR A N 1
ATOM 661 C CA . THR A 1 82 ? -12.757 -7.660 5.992 1.00 89.38 82 THR A CA 1
ATOM 662 C C . THR A 1 82 ? -12.086 -8.261 7.216 1.00 89.38 82 THR A C 1
ATOM 664 O O . THR A 1 82 ? -12.424 -9.367 7.631 1.00 89.38 82 THR A O 1
ATOM 667 N N . PHE A 1 83 ? -11.149 -7.524 7.803 1.00 91.19 83 PHE A N 1
ATOM 668 C CA . PHE A 1 83 ? -10.400 -7.932 8.985 1.00 91.19 83 PHE A CA 1
ATOM 669 C C . PHE A 1 83 ? -10.558 -6.896 10.091 1.00 91.19 83 PHE A C 1
ATOM 671 O O . PHE A 1 83 ? -10.525 -5.693 9.827 1.00 91.19 83 PHE A O 1
ATOM 678 N N . PHE A 1 84 ? -10.693 -7.375 11.324 1.00 93.00 84 PHE A N 1
ATOM 679 C CA . PHE A 1 84 ? -10.878 -6.555 12.514 1.00 93.00 84 PHE A CA 1
ATOM 680 C C . PHE A 1 84 ? -9.610 -6.595 13.362 1.00 93.00 84 PHE A C 1
ATOM 682 O O . PHE A 1 84 ? -9.074 -7.667 13.641 1.00 93.00 84 PHE A O 1
ATOM 689 N N . PHE A 1 85 ? -9.153 -5.425 13.791 1.00 94.75 85 PHE A N 1
ATOM 690 C CA . PHE A 1 85 ? -7.964 -5.261 14.620 1.00 94.75 85 PHE A CA 1
ATOM 691 C C . PHE A 1 85 ? -8.260 -4.366 15.814 1.00 94.75 85 PHE A C 1
ATOM 693 O O . PHE A 1 85 ? -9.122 -3.487 15.749 1.00 94.75 85 PHE A O 1
ATOM 700 N N . ASN A 1 86 ? -7.478 -4.518 16.882 1.00 95.06 86 ASN A N 1
ATOM 701 C CA . ASN A 1 86 ? -7.379 -3.453 17.873 1.00 95.06 86 ASN A CA 1
ATOM 702 C C . ASN A 1 86 ? -6.746 -2.222 17.198 1.00 95.06 86 ASN A C 1
ATOM 704 O O . ASN A 1 86 ? -5.650 -2.305 16.632 1.00 95.06 86 ASN A O 1
ATOM 708 N N . ALA A 1 87 ? -7.429 -1.076 17.255 1.00 96.75 87 ALA A N 1
ATOM 709 C CA . ALA A 1 87 ? -7.006 0.118 16.532 1.00 96.75 87 ALA A CA 1
ATOM 710 C C . ALA A 1 87 ? -5.619 0.623 16.968 1.00 96.75 87 ALA A C 1
ATOM 712 O O . ALA A 1 87 ? -4.844 1.066 16.125 1.00 96.75 87 ALA A O 1
ATOM 713 N N . TYR A 1 88 ? -5.256 0.498 18.248 1.00 95.50 88 TYR A N 1
ATOM 714 C CA . TYR A 1 88 ? -3.940 0.922 18.742 1.00 95.50 88 TYR A CA 1
ATOM 715 C C . TYR A 1 88 ? -2.807 0.062 18.178 1.00 95.50 88 TYR A C 1
ATOM 717 O O . TYR A 1 88 ? -1.749 0.578 17.816 1.00 95.50 88 TYR A O 1
ATOM 725 N N . HIS A 1 89 ? -3.027 -1.250 18.057 1.00 92.81 89 HIS A N 1
ATOM 726 C CA . HIS A 1 89 ? -2.032 -2.158 17.488 1.00 92.81 89 HIS A CA 1
ATOM 727 C C . HIS A 1 89 ? -1.820 -1.886 16.000 1.00 92.81 89 HIS A C 1
ATOM 729 O O . HIS A 1 89 ? -0.678 -1.799 15.546 1.00 92.81 89 HIS A O 1
ATOM 735 N N . LEU A 1 90 ? -2.907 -1.680 15.252 1.00 94.31 90 LEU A N 1
ATOM 736 C CA . LEU A 1 90 ? -2.818 -1.374 13.829 1.00 94.31 90 LEU A CA 1
ATOM 737 C C . LEU A 1 90 ? -2.221 0.020 13.573 1.00 94.31 90 LEU A C 1
ATOM 739 O O . LEU A 1 90 ? -1.419 0.184 12.656 1.00 94.31 90 LEU A O 1
ATOM 743 N N . ASN A 1 91 ? -2.526 1.016 14.408 1.00 95.19 91 ASN A N 1
ATOM 744 C CA . ASN A 1 91 ? -1.993 2.374 14.264 1.00 95.19 91 ASN A CA 1
ATOM 745 C C . ASN A 1 91 ? -0.465 2.438 14.374 1.00 95.19 91 ASN A C 1
ATOM 747 O O . ASN A 1 91 ? 0.161 3.250 13.698 1.00 95.19 91 ASN A O 1
ATOM 751 N N . LYS A 1 92 ? 0.152 1.541 15.149 1.00 91.62 92 LYS A N 1
ATOM 752 C CA . LYS A 1 92 ? 1.618 1.409 15.216 1.00 91.62 92 LYS A CA 1
ATOM 753 C C . LYS A 1 92 ? 2.246 0.934 13.898 1.00 91.62 92 LYS A C 1
ATOM 755 O O . LYS A 1 92 ? 3.449 1.099 13.711 1.00 91.62 92 LYS A O 1
ATOM 760 N N . LEU A 1 93 ? 1.450 0.338 13.007 1.00 90.81 93 LEU A N 1
ATOM 761 C CA . LEU A 1 93 ? 1.848 -0.049 11.651 1.00 90.81 93 LEU A CA 1
ATOM 762 C C . LEU A 1 93 ? 1.480 1.030 10.626 1.00 90.81 93 LEU A C 1
ATOM 764 O O . LEU A 1 93 ? 2.250 1.277 9.703 1.00 90.81 93 LEU A O 1
ATOM 768 N N . LEU A 1 94 ? 0.314 1.663 10.789 1.00 92.88 94 LEU A N 1
ATOM 769 C CA . LEU A 1 94 ? -0.200 2.681 9.867 1.00 92.88 94 LEU A CA 1
ATOM 770 C C . LEU A 1 94 ? 0.539 4.016 9.961 1.00 92.88 94 LEU A C 1
ATOM 772 O O . LEU A 1 94 ? 0.573 4.753 8.972 1.00 92.88 94 LEU A O 1
ATOM 776 N N . PHE A 1 95 ? 1.116 4.322 11.126 1.00 94.38 95 PHE A N 1
ATOM 777 C CA . PHE A 1 95 ? 1.707 5.621 11.404 1.00 94.38 95 PHE A CA 1
ATOM 778 C C . PHE A 1 95 ? 3.115 5.528 11.994 1.00 94.38 95 PHE A C 1
ATOM 780 O O . PHE A 1 95 ? 3.410 4.690 12.849 1.00 94.38 95 PHE A O 1
ATOM 787 N N . LYS A 1 96 ? 3.976 6.453 11.567 1.00 92.19 96 LYS A N 1
ATOM 788 C CA . LYS A 1 96 ? 5.304 6.705 12.145 1.00 92.19 96 LYS A CA 1
ATOM 789 C C . LYS A 1 96 ? 5.453 8.198 12.438 1.00 92.19 96 LYS A C 1
ATOM 791 O O . LYS A 1 96 ? 4.809 9.011 11.786 1.00 92.19 96 LYS A O 1
ATOM 796 N N . LEU A 1 97 ? 6.301 8.576 13.388 1.00 91.06 97 LEU A N 1
ATOM 797 C CA . LEU A 1 97 ? 6.594 9.985 13.682 1.00 91.06 97 LEU A CA 1
ATOM 798 C C . LEU A 1 97 ? 7.903 10.408 13.022 1.00 91.06 97 LEU A C 1
ATOM 800 O O . LEU A 1 97 ? 8.937 9.806 13.281 1.00 91.06 97 LEU A O 1
ATOM 804 N N . LYS A 1 98 ? 7.898 11.458 12.202 1.00 87.31 98 LYS A N 1
ATOM 805 C CA . LYS A 1 98 ? 9.136 12.116 11.762 1.00 87.31 98 LYS A CA 1
ATOM 806 C C . LYS A 1 98 ? 9.858 12.741 12.974 1.00 87.31 98 LYS A C 1
ATOM 808 O O . LYS A 1 98 ? 9.204 13.077 13.963 1.00 87.31 98 LYS A O 1
ATOM 813 N N . PRO A 1 99 ? 11.177 12.997 12.882 1.00 84.19 99 PRO A N 1
ATOM 814 C CA . PRO A 1 99 ? 11.934 13.668 13.948 1.00 84.19 99 PRO A CA 1
ATOM 815 C C . PRO A 1 99 ? 11.391 15.058 14.332 1.00 84.19 99 PRO A C 1
ATOM 817 O O . PRO A 1 99 ? 11.606 15.532 15.441 1.00 84.19 99 PRO A O 1
ATOM 820 N N . ASN A 1 100 ? 10.668 15.720 13.422 1.00 84.69 100 ASN A N 1
ATOM 821 C CA . ASN A 1 100 ? 9.995 17.002 13.660 1.00 84.69 100 ASN A CA 1
ATOM 822 C C . ASN A 1 100 ? 8.639 16.866 14.395 1.00 84.69 100 ASN A C 1
ATOM 824 O O . ASN A 1 100 ? 7.966 17.873 14.595 1.00 84.69 100 ASN A O 1
ATOM 828 N N . GLY A 1 101 ? 8.220 15.649 14.759 1.00 85.06 101 GLY A N 1
ATOM 829 C CA . GLY A 1 101 ? 6.934 15.360 15.402 1.00 85.06 101 GLY A CA 1
ATOM 830 C C . GLY A 1 101 ? 5.750 15.205 14.440 1.00 85.06 101 GLY A C 1
ATOM 831 O O . GLY A 1 101 ? 4.628 14.982 14.887 1.00 85.06 101 GLY A O 1
ATOM 832 N N . GLU A 1 102 ? 5.967 15.303 13.129 1.00 87.44 102 GLU A N 1
ATOM 833 C CA . GLU A 1 102 ? 4.918 15.134 12.122 1.00 87.44 102 GLU A CA 1
ATOM 834 C C . GLU A 1 102 ? 4.574 13.649 11.924 1.00 87.44 102 GLU A C 1
ATOM 836 O O . GLU A 1 102 ? 5.457 12.795 11.811 1.00 87.44 102 GLU A O 1
ATOM 841 N N . LEU A 1 103 ? 3.280 13.329 11.853 1.00 89.50 103 LEU A N 1
ATOM 842 C CA . LEU A 1 103 ? 2.807 11.962 11.649 1.00 89.50 103 LEU A CA 1
ATOM 843 C C . LEU A 1 103 ? 2.867 11.581 10.163 1.00 89.50 103 LEU A C 1
ATOM 845 O O . LEU A 1 103 ? 2.167 12.155 9.332 1.00 89.50 103 LEU A O 1
ATOM 849 N N . VAL A 1 104 ? 3.664 10.571 9.835 1.00 90.81 104 VAL A N 1
ATOM 850 C CA . VAL A 1 104 ? 3.724 9.952 8.508 1.00 90.81 104 VAL A CA 1
ATOM 851 C C . VAL A 1 104 ? 2.709 8.830 8.442 1.00 90.81 104 VAL A C 1
ATOM 853 O O . VAL A 1 104 ? 2.685 7.963 9.314 1.00 90.81 104 VAL A O 1
ATOM 856 N N . SER A 1 105 ? 1.911 8.817 7.381 1.00 91.38 105 SER A N 1
ATOM 857 C CA . SER A 1 105 ? 0.954 7.752 7.092 1.00 91.38 105 SER A CA 1
ATOM 858 C C . SER A 1 105 ? 1.153 7.214 5.677 1.00 91.38 105 SER A C 1
ATOM 860 O O . SER A 1 105 ? 1.957 7.724 4.891 1.00 91.38 105 SER A O 1
ATOM 862 N N . ARG A 1 106 ? 0.369 6.202 5.308 1.00 87.88 106 ARG A N 1
ATOM 863 C CA . ARG A 1 106 ? 0.278 5.728 3.918 1.00 87.88 106 ARG A CA 1
ATOM 864 C C . ARG A 1 106 ? -0.326 6.746 2.938 1.00 87.88 106 ARG A C 1
ATOM 866 O O . ARG A 1 106 ? -0.246 6.532 1.735 1.00 87.88 106 ARG A O 1
ATOM 873 N N . HIS A 1 107 ? -0.907 7.838 3.444 1.00 86.94 107 HIS A N 1
ATOM 874 C CA . HIS A 1 107 ? -1.486 8.932 2.654 1.00 86.94 107 HIS A CA 1
ATOM 875 C C . HIS A 1 107 ? -0.566 10.164 2.567 1.00 86.94 107 HIS A C 1
ATOM 877 O O . HIS A 1 107 ? -0.984 11.201 2.050 1.00 86.94 107 HIS A O 1
ATOM 883 N N . ASP A 1 108 ? 0.670 10.088 3.081 1.00 85.06 108 ASP A N 1
ATOM 884 C CA . ASP A 1 108 ? 1.656 11.170 2.948 1.00 85.06 108 ASP A CA 1
ATOM 885 C C . ASP A 1 108 ? 1.969 11.423 1.459 1.00 85.06 108 ASP A C 1
ATOM 887 O O . ASP A 1 108 ? 2.220 10.496 0.687 1.00 85.06 108 ASP A O 1
ATOM 891 N N . LYS A 1 109 ? 1.930 12.697 1.047 1.00 81.19 109 LYS A N 1
ATOM 892 C CA . LYS A 1 109 ? 2.074 13.108 -0.361 1.00 81.19 109 LYS A CA 1
ATOM 893 C C . LYS A 1 109 ? 3.478 12.880 -0.919 1.00 81.19 109 LYS A C 1
ATOM 895 O O . LYS A 1 109 ? 3.620 12.676 -2.121 1.00 81.19 109 LYS A O 1
ATOM 900 N N . ASN A 1 110 ? 4.498 12.982 -0.071 1.00 78.06 110 ASN A N 1
ATOM 901 C CA . ASN A 1 110 ? 5.896 12.969 -0.488 1.00 78.06 110 ASN A CA 1
ATOM 902 C C . ASN A 1 110 ? 6.521 11.593 -0.261 1.00 78.06 110 ASN A C 1
ATOM 904 O O . ASN A 1 110 ? 7.276 11.105 -1.099 1.00 78.06 110 ASN A O 1
ATOM 908 N N . THR A 1 111 ? 6.208 10.971 0.874 1.00 78.75 111 THR A N 1
ATOM 909 C CA . THR A 1 111 ? 6.788 9.697 1.307 1.00 78.75 111 THR A CA 1
ATOM 910 C C . THR A 1 111 ? 5.709 8.820 1.946 1.00 78.75 111 THR A C 1
ATOM 912 O O . THR A 1 111 ? 5.673 8.707 3.175 1.00 78.75 111 THR A O 1
ATOM 915 N N . PRO A 1 112 ? 4.809 8.214 1.147 1.00 80.69 112 PRO A N 1
ATOM 916 C CA . PRO A 1 112 ? 3.759 7.354 1.676 1.00 80.69 112 PRO A CA 1
ATOM 917 C C . PRO A 1 112 ? 4.371 6.126 2.351 1.00 80.69 112 PRO A C 1
ATOM 919 O O . PRO A 1 112 ? 5.234 5.449 1.786 1.00 80.69 112 PRO A O 1
ATOM 922 N N . LEU A 1 113 ? 3.909 5.819 3.562 1.00 83.00 113 LEU A N 1
ATOM 923 C CA . LEU A 1 113 ? 4.339 4.625 4.280 1.00 83.00 113 LEU A CA 1
ATOM 924 C C . LEU A 1 113 ? 3.785 3.361 3.586 1.00 83.00 113 LEU A C 1
ATOM 926 O O . LEU A 1 113 ? 2.565 3.241 3.439 1.00 83.00 113 LEU A O 1
ATOM 930 N N . PRO A 1 114 ? 4.628 2.395 3.172 1.00 81.31 114 PRO A N 1
ATOM 931 C CA . PRO A 1 114 ? 4.145 1.144 2.603 1.00 81.31 114 PRO A CA 1
ATOM 932 C C . PRO A 1 114 ? 3.617 0.249 3.729 1.00 81.31 114 PRO A C 1
ATOM 934 O O . PRO A 1 114 ? 4.392 -0.351 4.471 1.00 81.31 114 PRO A O 1
ATOM 937 N N . VAL A 1 115 ? 2.292 0.165 3.866 1.00 86.06 115 VAL A N 1
ATOM 938 C CA . VAL A 1 115 ? 1.639 -0.638 4.910 1.00 86.06 115 VAL A CA 1
ATOM 939 C C . VAL A 1 115 ? 0.796 -1.741 4.280 1.00 86.06 115 VAL A C 1
ATOM 941 O O . VAL A 1 115 ? -0.020 -1.492 3.391 1.00 86.06 115 VAL A O 1
ATOM 944 N N . CYS A 1 116 ? 0.990 -2.967 4.760 1.00 88.00 116 CYS A N 1
ATOM 945 C CA . CYS A 1 116 ? 0.203 -4.137 4.382 1.00 88.00 116 CYS A CA 1
ATOM 946 C C . CYS A 1 116 ? -0.634 -4.616 5.569 1.00 88.00 116 CYS A C 1
ATOM 948 O O . CYS A 1 116 ? -0.335 -4.303 6.723 1.00 88.00 116 CYS A O 1
ATOM 950 N N . ASN A 1 117 ? -1.680 -5.394 5.291 1.00 88.00 117 ASN A N 1
ATOM 951 C CA . ASN A 1 117 ? -2.410 -6.085 6.345 1.00 88.00 117 ASN A CA 1
ATOM 952 C C . ASN A 1 117 ? -1.459 -7.095 7.027 1.00 88.00 117 ASN A C 1
ATOM 954 O O . ASN A 1 117 ? -0.896 -7.941 6.327 1.00 88.00 117 ASN A O 1
ATOM 958 N N . PRO A 1 118 ? -1.289 -7.047 8.362 1.00 87.50 118 PRO A N 1
ATOM 959 C CA . PRO A 1 118 ? -0.357 -7.921 9.075 1.00 87.50 118 PRO A CA 1
ATOM 960 C C . PRO A 1 118 ? -0.713 -9.416 9.011 1.00 87.50 118 PRO A C 1
ATOM 962 O O . PRO A 1 118 ? 0.169 -10.246 9.198 1.00 87.50 118 PRO A O 1
ATOM 965 N N . LEU A 1 119 ? -1.971 -9.772 8.736 1.00 84.56 119 LEU A N 1
ATOM 966 C CA . LEU A 1 119 ? -2.406 -11.164 8.588 1.00 84.56 119 LEU A CA 1
ATOM 967 C C . LEU A 1 119 ? -2.064 -11.755 7.222 1.00 84.56 119 LEU A C 1
ATOM 969 O O . LEU A 1 119 ? -1.574 -12.875 7.123 1.00 84.56 119 LEU A O 1
ATOM 973 N N . THR A 1 120 ? -2.396 -11.027 6.159 1.00 83.81 120 THR A N 1
ATOM 974 C CA . THR A 1 120 ? -2.344 -11.548 4.785 1.00 83.81 120 THR A CA 1
ATOM 975 C C . THR A 1 120 ? -1.090 -11.112 4.042 1.00 83.81 120 THR A C 1
ATOM 977 O O . THR A 1 120 ? -0.794 -11.639 2.972 1.00 83.81 120 THR A O 1
ATOM 980 N N . ASN A 1 121 ? -0.368 -10.128 4.584 1.00 85.38 121 ASN A N 1
ATOM 981 C CA . ASN A 1 121 ? 0.712 -9.417 3.911 1.00 85.38 121 ASN A CA 1
ATOM 982 C C . ASN A 1 121 ? 0.288 -8.826 2.547 1.00 85.38 121 ASN A C 1
ATOM 984 O O . ASN A 1 121 ? 1.113 -8.627 1.656 1.00 85.38 121 ASN A O 1
ATOM 988 N N . LEU A 1 122 ? -1.012 -8.561 2.367 1.00 83.62 122 LEU A N 1
ATOM 989 C CA . LEU A 1 122 ? -1.563 -7.931 1.169 1.00 83.62 122 LEU A CA 1
ATOM 990 C C . LEU A 1 122 ? -1.737 -6.418 1.378 1.00 83.62 122 LEU A C 1
ATOM 992 O O . LEU A 1 122 ? -2.018 -5.982 2.504 1.00 83.62 122 LEU A O 1
ATOM 996 N N . PRO A 1 123 ? -1.644 -5.603 0.308 1.00 83.75 123 PRO A N 1
ATOM 997 C CA . PRO A 1 123 ? -1.910 -4.171 0.383 1.00 83.75 123 PRO A CA 1
ATOM 998 C C . PRO A 1 123 ? -3.316 -3.878 0.910 1.00 83.75 123 PRO A C 1
ATOM 1000 O O . PRO A 1 123 ? -4.295 -4.498 0.482 1.00 83.75 123 PRO A O 1
ATOM 1003 N N . ILE A 1 124 ? -3.414 -2.915 1.826 1.00 87.38 124 ILE A N 1
ATOM 1004 C CA . ILE A 1 124 ? -4.695 -2.431 2.352 1.00 87.38 124 ILE A CA 1
ATOM 1005 C C . ILE A 1 124 ? -5.403 -1.615 1.268 1.00 87.38 124 ILE A C 1
ATOM 1007 O O . ILE A 1 124 ? -4.808 -0.717 0.670 1.00 87.38 124 ILE A O 1
ATOM 1011 N N . ILE A 1 125 ? -6.678 -1.915 1.025 1.00 86.31 125 ILE A N 1
ATOM 1012 C CA . ILE A 1 125 ? -7.486 -1.258 -0.004 1.00 86.31 125 ILE A CA 1
ATOM 1013 C C . ILE A 1 125 ? -8.448 -0.274 0.641 1.00 86.31 125 ILE A C 1
ATOM 1015 O O . ILE A 1 125 ? -9.157 -0.616 1.582 1.00 86.31 125 ILE A O 1
ATOM 1019 N N . GLY A 1 126 ? -8.517 0.930 0.071 1.00 88.12 126 GLY A N 1
ATOM 1020 C CA . GLY A 1 126 ? -9.371 1.994 0.588 1.00 88.12 126 GLY A CA 1
ATOM 1021 C C . GLY A 1 126 ? -8.851 2.543 1.911 1.00 88.12 126 GLY A C 1
ATOM 1022 O O . GLY A 1 126 ? -7.664 2.423 2.212 1.00 88.12 126 GLY A O 1
ATOM 1023 N N . GLU A 1 127 ? -9.726 3.177 2.680 1.00 92.44 127 GLU A N 1
ATOM 1024 C CA . GLU A 1 127 ? -9.430 3.716 4.008 1.00 92.44 127 GLU A CA 1
ATOM 1025 C C . GLU A 1 127 ? -9.571 2.636 5.094 1.00 92.44 127 GLU A C 1
ATOM 1027 O O . GLU A 1 127 ? -10.369 1.711 4.951 1.00 92.44 127 GLU A O 1
ATOM 1032 N N . VAL A 1 128 ? -8.775 2.727 6.163 1.00 95.19 128 VAL A N 1
ATOM 1033 C CA . VAL A 1 128 ? -8.983 1.909 7.365 1.00 95.19 128 VAL A CA 1
ATOM 1034 C C . VAL A 1 128 ? -10.029 2.622 8.196 1.00 95.19 128 VAL A C 1
ATOM 1036 O O . VAL A 1 128 ? -9.841 3.781 8.554 1.00 95.19 128 VAL A O 1
ATOM 1039 N N . GLU A 1 129 ? -11.126 1.940 8.488 1.00 94.94 129 GLU A N 1
ATOM 1040 C CA . GLU A 1 129 ? -12.260 2.519 9.203 1.00 94.94 129 GLU A CA 1
ATOM 1041 C C . GLU A 1 129 ? -12.119 2.264 10.707 1.00 94.94 129 GLU A C 1
ATOM 1043 O O . GLU A 1 129 ? -11.805 1.149 11.125 1.00 94.94 129 GLU A O 1
ATOM 1048 N N . TYR A 1 130 ? -12.374 3.279 11.528 1.00 96.06 130 TYR A N 1
ATOM 1049 C CA . TYR A 1 130 ? -12.335 3.185 12.983 1.00 96.06 130 TYR A CA 1
ATOM 1050 C C . TYR A 1 130 ? -13.732 3.222 13.579 1.00 96.06 130 TYR A C 1
ATOM 1052 O O . TYR A 1 130 ? -14.561 4.068 13.229 1.00 96.06 130 TYR A O 1
ATOM 1060 N N . TYR A 1 131 ? -13.950 2.339 14.549 1.00 94.81 131 TYR A N 1
ATOM 1061 C CA . TYR A 1 131 ? -15.201 2.224 15.275 1.00 94.81 131 TYR A CA 1
ATOM 1062 C C . TYR A 1 131 ? -14.963 2.211 16.786 1.00 94.81 131 TYR A C 1
ATOM 1064 O O . TYR A 1 131 ? -14.042 1.561 17.283 1.00 94.81 131 TYR A O 1
ATOM 1072 N N . LEU A 1 132 ? -15.832 2.901 17.518 1.00 94.88 132 LEU A N 1
ATOM 1073 C CA . LEU A 1 132 ? -15.909 2.882 18.974 1.00 94.88 132 LEU A CA 1
ATOM 1074 C C . LEU A 1 132 ? -16.938 1.840 19.411 1.00 94.88 132 LEU A C 1
ATOM 1076 O O . LEU A 1 132 ? -18.110 1.941 19.051 1.00 94.88 132 LEU A O 1
ATOM 1080 N N . VAL A 1 133 ? -16.511 0.850 20.192 1.00 93.44 133 VAL A N 1
ATOM 1081 C CA . VAL A 1 133 ? -17.391 -0.223 20.665 1.00 93.44 133 VAL A CA 1
ATOM 1082 C C . VAL A 1 133 ? -18.109 0.212 21.943 1.00 93.44 133 VAL A C 1
ATOM 1084 O O . VAL A 1 133 ? -17.493 0.347 23.001 1.00 93.44 133 VAL A O 1
ATOM 1087 N N . GLY A 1 134 ? -19.423 0.415 21.841 1.00 87.00 134 GLY A N 1
ATOM 1088 C CA . GLY A 1 134 ? -20.310 0.809 22.933 1.00 87.00 134 GLY A CA 1
ATOM 1089 C C . GLY A 1 134 ? -20.652 -0.328 23.902 1.00 87.00 134 GLY A C 1
ATOM 1090 O O . GLY A 1 134 ? -20.175 -1.460 23.791 1.00 87.00 134 GLY A O 1
ATOM 1091 N N . LEU A 1 135 ? -21.518 -0.039 24.880 1.00 78.69 135 LEU A N 1
ATOM 1092 C CA . LEU A 1 135 ? -21.875 -0.957 25.979 1.00 78.69 135 LEU A CA 1
ATOM 1093 C C . LEU A 1 135 ? -22.571 -2.242 25.511 1.00 78.69 135 LEU A C 1
ATOM 1095 O O . LEU A 1 135 ? -22.429 -3.286 26.145 1.00 78.69 135 LEU A O 1
ATOM 1099 N N . ARG A 1 136 ? -23.306 -2.172 24.399 1.00 81.88 136 ARG A N 1
ATOM 1100 C CA . ARG A 1 136 ? -24.034 -3.306 23.810 1.00 81.88 136 ARG A CA 1
ATOM 1101 C C . ARG A 1 136 ? -23.267 -3.997 22.680 1.00 81.88 136 ARG A C 1
ATOM 1103 O O . ARG A 1 136 ? -23.871 -4.704 21.888 1.00 81.88 136 ARG A O 1
ATOM 1110 N N . ASN A 1 137 ? -21.950 -3.788 22.610 1.00 81.38 137 ASN A N 1
ATOM 1111 C CA . ASN A 1 137 ? -21.083 -4.251 21.515 1.00 81.38 137 ASN A CA 1
ATOM 1112 C C . ASN A 1 137 ? -21.466 -3.661 20.143 1.00 81.38 137 ASN A C 1
ATOM 1114 O O . ASN A 1 137 ? -21.065 -4.177 19.103 1.00 81.38 137 ASN A O 1
ATOM 1118 N N . GLU A 1 138 ? -22.226 -2.566 20.150 1.00 85.44 138 GLU A N 1
ATOM 1119 C CA . GLU A 1 138 ? -22.496 -1.748 18.973 1.00 85.44 138 GLU A CA 1
ATOM 1120 C C . GLU A 1 138 ? -21.220 -0.994 18.588 1.00 85.44 138 GLU A C 1
ATOM 1122 O O . GLU A 1 138 ? -20.608 -0.341 19.435 1.00 85.44 138 GLU A O 1
ATOM 1127 N N . ALA A 1 139 ? -20.780 -1.109 17.338 1.00 89.12 139 ALA A N 1
ATOM 1128 C CA . ALA A 1 139 ? -19.617 -0.385 16.850 1.00 89.12 139 ALA A CA 1
ATOM 1129 C C . ALA A 1 139 ? -20.089 0.881 16.130 1.00 89.12 139 ALA A C 1
ATOM 1131 O O . ALA A 1 139 ? -20.726 0.808 15.080 1.00 89.12 139 ALA A O 1
ATOM 1132 N N . LYS A 1 140 ? -19.776 2.049 16.696 1.00 91.25 140 LYS A N 1
ATOM 1133 C CA . LYS A 1 140 ? -20.089 3.350 16.098 1.00 91.25 140 LYS A CA 1
ATOM 1134 C C . LYS A 1 140 ? -18.902 3.841 15.282 1.00 91.25 140 LYS A C 1
ATOM 1136 O O . LYS A 1 140 ? -17.818 3.988 15.838 1.00 91.25 140 LYS A O 1
ATOM 1141 N N . PHE A 1 141 ? -19.107 4.133 14.002 1.00 92.12 141 PHE A N 1
ATOM 1142 C CA . PHE A 1 141 ? -18.077 4.738 13.158 1.00 92.12 141 PHE A CA 1
ATOM 1143 C C . PHE A 1 141 ? -17.644 6.103 13.715 1.00 92.12 141 PHE A C 1
ATOM 1145 O O . PHE A 1 141 ? -18.488 6.933 14.064 1.00 92.12 141 PHE A O 1
ATOM 1152 N N . ILE A 1 142 ? -16.333 6.335 13.805 1.00 93.69 142 ILE A N 1
ATOM 1153 C CA . ILE A 1 142 ? -15.761 7.592 14.323 1.00 93.69 142 ILE A CA 1
ATOM 1154 C C . ILE A 1 142 ? -14.792 8.274 13.352 1.00 93.69 142 ILE A C 1
ATOM 1156 O O . ILE A 1 142 ? -14.390 9.410 13.594 1.00 93.69 142 ILE A O 1
ATOM 1160 N N . GLY A 1 143 ? -14.411 7.607 12.262 1.00 94.00 143 GLY A N 1
ATOM 1161 C CA . GLY A 1 143 ? -13.525 8.163 11.246 1.00 94.00 143 GLY A CA 1
ATOM 1162 C C . GLY A 1 143 ? -12.665 7.098 10.584 1.00 94.00 143 GLY A C 1
ATOM 1163 O O . GLY A 1 143 ? -12.861 5.901 10.771 1.00 94.00 143 GLY A O 1
ATOM 1164 N N . THR A 1 144 ? -11.687 7.545 9.813 1.00 95.69 144 THR A N 1
ATOM 1165 C CA . THR A 1 144 ? -10.733 6.698 9.095 1.00 95.69 144 THR A CA 1
ATOM 1166 C C . THR A 1 144 ? -9.284 7.080 9.366 1.00 95.69 144 THR A C 1
ATOM 1168 O O . THR A 1 144 ? -9.006 8.143 9.926 1.00 95.69 144 THR A O 1
ATOM 1171 N N . ASP A 1 145 ? -8.335 6.249 8.940 1.00 95.06 145 ASP A N 1
ATOM 1172 C CA . ASP A 1 145 ? -6.900 6.542 9.033 1.00 95.06 145 ASP A CA 1
ATOM 1173 C C . ASP A 1 145 ? -6.479 7.797 8.266 1.00 95.06 145 ASP A C 1
ATOM 1175 O O . ASP A 1 145 ? -5.560 8.490 8.698 1.00 95.06 145 ASP A O 1
ATOM 1179 N N . TYR A 1 146 ? -7.186 8.150 7.192 1.00 92.81 146 TYR A N 1
ATOM 1180 C CA . TYR A 1 146 ? -7.012 9.442 6.536 1.00 92.81 146 TYR A CA 1
ATOM 1181 C C . TYR A 1 146 ? -7.427 10.583 7.473 1.00 92.81 146 TYR A C 1
ATOM 1183 O O . TYR A 1 146 ? -6.625 11.469 7.777 1.00 92.81 146 TYR A O 1
ATOM 1191 N N . THR A 1 147 ? -8.643 10.526 8.025 1.00 92.38 147 THR A N 1
ATOM 1192 C CA . THR A 1 147 ? -9.126 11.566 8.950 1.00 92.38 147 THR A CA 1
ATOM 1193 C C . THR A 1 147 ? -8.319 11.628 10.244 1.00 92.38 147 THR A C 1
ATOM 1195 O O . THR A 1 147 ? -8.174 12.703 10.806 1.00 92.38 147 THR A O 1
ATOM 1198 N N . TYR A 1 148 ? -7.716 1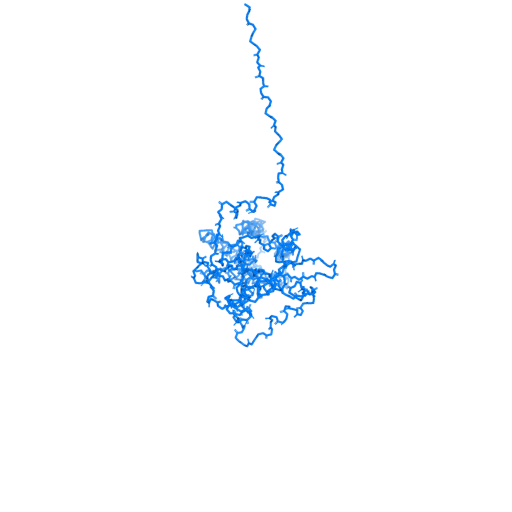0.524 10.685 1.00 94.19 148 TYR A N 1
ATOM 1199 C CA . TYR A 1 148 ? -6.863 10.466 11.873 1.00 94.19 148 TYR A CA 1
ATOM 1200 C C . TYR A 1 148 ? -5.638 11.374 11.772 1.00 94.19 148 TYR A C 1
ATOM 1202 O O . TYR A 1 148 ? -5.214 11.989 12.755 1.00 94.19 148 TYR A O 1
ATOM 1210 N N . THR A 1 149 ? -5.085 11.503 10.564 1.00 90.12 149 THR A N 1
ATOM 1211 C CA . THR A 1 149 ? -3.957 12.404 10.308 1.00 90.12 149 THR A CA 1
ATOM 1212 C C . THR A 1 149 ? -4.349 13.877 10.399 1.00 90.12 149 THR A C 1
ATOM 1214 O O . THR A 1 149 ? -3.560 14.688 10.878 1.00 90.12 149 THR A O 1
ATOM 1217 N N . MET A 1 150 ? -5.587 14.223 10.042 1.00 87.31 150 MET A N 1
ATOM 1218 C CA . MET A 1 150 ? -6.027 15.618 9.926 1.00 87.31 150 MET A CA 1
ATOM 1219 C C . MET A 1 150 ? -6.806 16.100 11.156 1.00 87.31 150 MET A C 1
ATOM 1221 O O . MET A 1 150 ? -6.629 17.228 11.601 1.00 87.31 150 MET A O 1
ATOM 1225 N N . ASN A 1 151 ? -7.621 15.237 11.757 1.00 91.19 151 ASN A N 1
ATOM 1226 C CA . ASN A 1 151 ? -8.581 15.597 12.791 1.00 91.19 151 ASN A CA 1
ATOM 1227 C C . ASN A 1 151 ? -8.026 15.352 14.203 1.00 91.19 151 ASN A C 1
ATOM 1229 O O . ASN A 1 151 ? -7.813 14.215 14.631 1.00 91.19 151 ASN A O 1
ATOM 1233 N N . GLU A 1 152 ? -7.835 16.438 14.952 1.00 91.31 152 GLU A N 1
ATOM 1234 C CA . GLU A 1 152 ? -7.373 16.390 16.340 1.00 91.31 152 GLU A CA 1
ATOM 1235 C C . GLU A 1 152 ? -8.389 15.740 17.286 1.00 91.31 152 GLU A C 1
ATOM 1237 O O . GLU A 1 152 ? -7.992 14.940 18.126 1.00 91.31 152 GLU A O 1
ATOM 1242 N N . SER A 1 153 ? -9.691 15.977 17.099 1.00 93.62 153 SER A N 1
ATOM 1243 C CA . SER A 1 153 ? -10.749 15.396 17.939 1.00 93.62 153 SER A CA 1
ATOM 1244 C C . SER A 1 153 ? -10.750 13.864 17.893 1.00 93.62 153 SER A C 1
ATOM 1246 O O . SER A 1 153 ? -10.930 13.201 18.921 1.00 93.62 153 SER A O 1
ATOM 1248 N N . LEU A 1 154 ? -10.473 13.283 16.720 1.00 94.44 154 LEU A N 1
ATOM 1249 C CA . LEU A 1 154 ? -10.324 11.836 16.589 1.00 94.44 154 LEU A CA 1
ATOM 1250 C C . LEU A 1 154 ? -9.094 11.337 17.363 1.00 94.44 154 LEU A C 1
ATOM 1252 O O . LEU A 1 154 ? -9.185 10.343 18.081 1.00 94.44 154 LEU A O 1
ATOM 1256 N N . ARG A 1 155 ? -7.963 12.048 17.301 1.00 94.38 155 ARG A N 1
ATOM 1257 C CA . ARG A 1 155 ? -6.767 11.699 18.088 1.00 94.38 155 ARG A CA 1
ATOM 1258 C C . ARG A 1 155 ? -7.000 11.830 19.592 1.00 94.38 155 ARG A C 1
ATOM 1260 O O . ARG A 1 155 ? -6.571 10.949 20.330 1.00 94.38 155 ARG A O 1
ATOM 1267 N N . THR A 1 156 ? -7.719 12.856 20.044 1.00 95.25 156 THR A N 1
ATOM 1268 C CA . THR A 1 156 ? -8.127 12.995 21.451 1.00 95.25 156 THR A CA 1
ATOM 1269 C C . THR A 1 156 ? -8.997 11.818 21.880 1.00 95.25 156 THR A C 1
ATOM 1271 O O . THR A 1 156 ? -8.743 11.225 22.918 1.00 95.25 156 THR A O 1
ATOM 1274 N N . THR A 1 157 ? -9.933 11.373 21.035 1.00 96.00 157 THR A N 1
ATOM 1275 C CA . THR A 1 157 ? -10.748 10.175 21.312 1.00 96.00 157 THR A CA 1
ATOM 1276 C C . THR A 1 157 ? -9.880 8.924 21.503 1.00 96.00 157 THR A C 1
ATOM 1278 O O . THR A 1 157 ? -10.141 8.116 22.398 1.00 96.00 157 THR A O 1
ATOM 1281 N N . PHE A 1 158 ? -8.821 8.766 20.700 1.00 96.69 158 PHE A N 1
ATOM 1282 C CA . PHE A 1 158 ? -7.835 7.696 20.881 1.00 96.69 158 PHE A CA 1
ATOM 1283 C C . PHE A 1 158 ? -7.023 7.861 22.171 1.00 96.69 158 PHE A C 1
ATOM 1285 O O . PHE A 1 158 ? -6.787 6.875 22.864 1.00 96.69 158 PHE A O 1
ATOM 1292 N N . GLN A 1 159 ? -6.610 9.073 22.528 1.00 95.62 159 GLN A N 1
ATOM 1293 C CA . GLN A 1 159 ? -5.893 9.332 23.781 1.00 95.62 159 GLN A CA 1
ATOM 1294 C C . GLN A 1 159 ? -6.767 9.032 25.003 1.00 95.62 159 GLN A C 1
ATOM 1296 O O . GLN A 1 159 ? -6.336 8.323 25.911 1.00 95.62 159 GLN A O 1
ATOM 1301 N N . ASP A 1 160 ? -8.021 9.478 24.983 1.00 96.25 160 ASP A N 1
ATOM 1302 C CA . ASP A 1 160 ? -8.972 9.306 26.077 1.00 96.25 160 ASP A CA 1
ATOM 1303 C C . ASP A 1 160 ? -9.322 7.841 26.331 1.00 96.25 160 ASP A C 1
ATOM 1305 O O . ASP A 1 160 ? -9.642 7.486 27.466 1.00 96.25 160 ASP A O 1
ATOM 1309 N N . ASN A 1 161 ? -9.254 6.983 25.309 1.00 96.06 161 ASN A N 1
ATOM 1310 C CA . ASN A 1 161 ? -9.577 5.558 25.413 1.00 96.06 161 ASN A CA 1
ATOM 1311 C C . ASN A 1 161 ? -8.351 4.640 25.526 1.00 96.06 161 ASN A C 1
ATOM 1313 O O . ASN A 1 161 ? -8.522 3.426 25.625 1.00 96.06 161 ASN A O 1
ATOM 1317 N N . ALA A 1 162 ? -7.128 5.179 25.539 1.00 94.88 162 ALA A N 1
ATOM 1318 C CA . ALA A 1 162 ? -5.923 4.365 25.653 1.00 94.88 162 ALA A CA 1
ATOM 1319 C C . ALA A 1 162 ? -5.869 3.668 27.022 1.00 94.88 162 ALA A C 1
ATOM 1321 O O . ALA A 1 162 ? -6.123 4.289 28.057 1.00 94.88 162 ALA A O 1
ATOM 1322 N N . LEU A 1 163 ? -5.532 2.374 27.033 1.00 92.88 163 LEU A N 1
ATOM 1323 C CA . LEU A 1 163 ? -5.329 1.632 28.280 1.00 92.88 163 LEU A CA 1
ATOM 1324 C C . LEU A 1 163 ? -3.993 2.000 28.916 1.00 92.88 163 LEU A C 1
ATOM 1326 O O . LEU A 1 163 ? -3.889 2.107 30.138 1.00 92.88 163 LEU A O 1
ATOM 1330 N N . ARG A 1 164 ? -2.969 2.169 28.079 1.00 91.75 164 ARG A N 1
ATOM 1331 C CA . ARG A 1 164 ? -1.608 2.462 28.501 1.00 91.75 164 ARG A CA 1
ATOM 1332 C C . ARG A 1 164 ? -1.030 3.653 27.730 1.00 91.75 164 ARG A C 1
ATOM 1334 O O . ARG A 1 164 ? -1.369 3.839 26.560 1.00 91.75 164 ARG A O 1
ATOM 1341 N N . PRO A 1 165 ? -0.119 4.443 28.327 1.00 87.06 165 PRO A N 1
ATOM 1342 C CA . PRO A 1 165 ? 0.540 5.547 27.627 1.00 87.06 165 PRO A CA 1
ATOM 1343 C C . PRO A 1 165 ? 1.288 5.104 26.362 1.00 87.06 165 PRO A C 1
ATOM 1345 O O . PRO A 1 165 ? 1.385 5.864 25.402 1.00 87.06 165 PRO A O 1
ATOM 1348 N N . GLU A 1 166 ? 1.793 3.869 26.324 1.00 88.19 166 GLU A N 1
ATOM 1349 C CA . GLU A 1 166 ? 2.526 3.325 25.176 1.00 88.19 166 GLU A CA 1
ATOM 1350 C C . GLU A 1 166 ? 1.612 2.964 23.993 1.00 88.19 166 GLU A C 1
ATOM 1352 O O . GLU A 1 166 ? 2.098 2.678 22.895 1.00 88.19 166 GLU A O 1
ATOM 1357 N N . ASP A 1 167 ? 0.289 2.952 24.177 1.00 85.81 167 ASP A N 1
ATOM 1358 C CA . ASP A 1 167 ? -0.666 2.648 23.105 1.00 85.81 167 ASP A CA 1
ATOM 1359 C C . ASP A 1 167 ? -0.764 3.790 22.085 1.00 85.81 167 ASP A C 1
ATOM 1361 O O . ASP A 1 167 ? -1.029 3.540 20.911 1.00 85.81 167 ASP A O 1
ATOM 1365 N N . ILE A 1 168 ? -0.474 5.024 22.510 1.00 88.75 168 ILE A N 1
ATOM 1366 C CA . ILE A 1 168 ? -0.489 6.233 21.670 1.00 88.75 168 ILE A CA 1
ATOM 1367 C C . ILE A 1 168 ? 0.905 6.678 21.209 1.00 88.75 168 ILE A C 1
ATOM 1369 O O . ILE A 1 168 ? 1.036 7.703 20.540 1.00 88.75 168 ILE A O 1
ATOM 1373 N N . GLN A 1 169 ? 1.950 5.925 21.559 1.00 88.38 169 GLN A N 1
ATOM 1374 C CA . GLN A 1 169 ? 3.316 6.202 21.123 1.00 88.38 169 GLN A CA 1
ATOM 1375 C C . GLN A 1 169 ? 3.593 5.540 19.771 1.00 88.38 169 GLN A C 1
ATOM 1377 O O . GLN A 1 169 ? 3.424 4.328 19.604 1.00 88.38 169 GLN A O 1
ATOM 1382 N N . TYR A 1 170 ? 4.069 6.337 18.814 1.00 88.94 170 TYR A N 1
ATOM 1383 C CA . TYR A 1 170 ? 4.514 5.853 17.508 1.00 88.94 170 TYR A CA 1
ATOM 1384 C C . TYR A 1 170 ? 6.028 5.723 17.472 1.00 88.94 170 TYR A C 1
ATOM 1386 O O . TYR A 1 170 ? 6.754 6.461 18.137 1.00 88.94 170 TYR A O 1
ATOM 1394 N N . ARG A 1 171 ? 6.509 4.792 16.648 1.00 85.56 171 ARG A N 1
ATOM 1395 C CA . ARG A 1 171 ? 7.940 4.674 16.371 1.00 85.56 171 ARG A CA 1
ATOM 1396 C C . ARG A 1 171 ? 8.408 5.856 15.532 1.00 85.56 171 ARG A C 1
ATOM 1398 O O . ARG A 1 171 ? 7.678 6.334 14.660 1.00 85.56 171 ARG A O 1
ATOM 1405 N N . GLU A 1 172 ? 9.642 6.277 15.774 1.00 84.56 172 GLU A N 1
ATOM 1406 C CA . GLU A 1 172 ? 10.300 7.274 14.943 1.00 84.56 172 GLU A CA 1
ATOM 1407 C C . GLU A 1 172 ? 10.500 6.727 13.520 1.00 84.56 172 GLU A C 1
ATOM 1409 O O . GLU A 1 172 ? 10.822 5.554 13.307 1.00 84.56 172 GLU A O 1
ATOM 1414 N N . TYR A 1 173 ? 10.259 7.578 12.531 1.00 77.69 173 TYR A N 1
ATOM 1415 C CA . TYR A 1 173 ? 10.494 7.312 11.127 1.00 77.69 173 TYR A CA 1
ATOM 1416 C C . TYR A 1 173 ? 12.002 7.368 10.882 1.00 77.69 173 TYR A C 1
ATOM 1418 O O . TYR A 1 173 ? 12.571 8.443 10.694 1.00 77.69 173 TYR A O 1
ATOM 1426 N N . SER A 1 174 ? 12.664 6.211 10.880 1.00 66.69 174 SER A N 1
ATOM 1427 C CA . SER A 1 174 ? 14.028 6.121 10.372 1.00 66.69 174 SER A CA 1
ATOM 1428 C C . SER A 1 174 ? 13.981 6.100 8.841 1.00 66.69 174 SER A C 1
ATOM 1430 O O . SER A 1 174 ? 13.378 5.228 8.220 1.00 66.69 174 SER A O 1
ATOM 1432 N N . SER A 1 175 ? 14.631 7.075 8.206 1.00 57.44 175 SER A N 1
ATOM 1433 C CA . SER A 1 175 ? 14.866 7.077 6.755 1.00 57.44 175 SER A CA 1
ATOM 1434 C C . SER A 1 175 ? 15.915 6.045 6.327 1.00 57.44 175 SER A C 1
ATOM 1436 O O . SER A 1 175 ? 16.201 5.911 5.136 1.00 57.44 175 SER A O 1
ATOM 1438 N N . ASN A 1 176 ? 16.503 5.318 7.284 1.00 49.97 176 ASN A N 1
ATOM 1439 C CA . ASN A 1 176 ? 17.468 4.279 6.993 1.00 49.97 176 ASN A CA 1
ATOM 1440 C C . ASN A 1 176 ? 16.773 3.171 6.200 1.00 49.97 176 ASN A C 1
ATOM 1442 O O . ASN A 1 176 ? 15.895 2.466 6.693 1.00 49.97 176 ASN A O 1
ATOM 1446 N N . VAL A 1 177 ? 17.249 3.005 4.968 1.00 46.44 177 VAL A N 1
ATOM 1447 C CA . VAL A 1 177 ? 16.942 1.947 3.991 1.00 46.44 177 VAL A CA 1
ATOM 1448 C C . VAL A 1 177 ? 16.962 0.528 4.604 1.00 46.44 177 VAL A C 1
ATOM 1450 O O . VAL A 1 177 ? 16.430 -0.414 4.024 1.00 46.44 177 VAL A O 1
ATOM 1453 N N . GLU A 1 178 ? 17.503 0.366 5.812 1.00 43.84 178 GLU A N 1
ATOM 1454 C CA . GLU A 1 178 ? 17.508 -0.870 6.595 1.00 43.84 178 GLU A CA 1
ATOM 1455 C C . GLU A 1 178 ? 16.124 -1.358 7.063 1.00 43.84 178 GLU A C 1
ATOM 1457 O O . GLU A 1 178 ? 15.945 -2.555 7.274 1.00 43.84 178 GLU A O 1
ATOM 1462 N N . ASP A 1 179 ? 15.103 -0.500 7.167 1.00 47.22 179 ASP A N 1
ATOM 1463 C CA . ASP A 1 179 ? 13.737 -0.997 7.416 1.00 47.22 179 ASP A CA 1
ATOM 1464 C C . ASP A 1 179 ? 13.185 -1.737 6.181 1.00 47.22 179 ASP A C 1
ATOM 1466 O O . ASP A 1 179 ? 12.422 -2.693 6.319 1.00 47.22 179 ASP A O 1
ATOM 1470 N N . PHE A 1 180 ? 13.647 -1.382 4.974 1.00 44.03 180 PHE A N 1
ATOM 1471 C CA . PHE A 1 180 ? 13.375 -2.146 3.754 1.00 44.03 180 PHE A CA 1
ATOM 1472 C C . PHE A 1 180 ? 14.154 -3.472 3.749 1.00 44.03 180 PHE A C 1
ATOM 1474 O O . PHE A 1 180 ? 13.621 -4.489 3.317 1.00 44.03 180 PHE A O 1
ATOM 1481 N N . SER A 1 181 ? 15.380 -3.506 4.293 1.00 38.03 181 SER A N 1
ATOM 1482 C CA . SER A 1 181 ? 16.170 -4.745 4.387 1.00 38.03 181 SER A CA 1
ATOM 1483 C C . SER A 1 181 ? 15.662 -5.716 5.463 1.00 38.03 181 SER A C 1
ATOM 1485 O O . SER A 1 181 ? 15.784 -6.928 5.294 1.00 38.03 181 SER A O 1
ATOM 1487 N N . ARG A 1 182 ? 14.995 -5.229 6.521 1.00 42.25 182 ARG A N 1
ATOM 1488 C CA . ARG A 1 182 ? 14.315 -6.082 7.518 1.00 42.25 182 ARG A CA 1
ATOM 1489 C C . ARG A 1 182 ? 13.045 -6.754 6.994 1.00 42.25 182 ARG A C 1
ATOM 1491 O O . ARG A 1 182 ? 12.726 -7.843 7.458 1.00 42.25 182 ARG A O 1
ATOM 1498 N N . PHE A 1 183 ? 12.379 -6.182 5.989 1.00 44.38 183 PHE A N 1
ATOM 1499 C CA . PHE A 1 183 ? 11.360 -6.895 5.201 1.00 44.38 183 PHE A CA 1
ATOM 1500 C C . PHE A 1 183 ? 11.968 -7.909 4.212 1.00 44.38 183 PHE A C 1
ATOM 1502 O O . PHE A 1 183 ? 11.266 -8.799 3.741 1.00 44.38 183 PHE A O 1
ATOM 1509 N N . VAL A 1 184 ? 13.266 -7.798 3.904 1.00 43.41 184 VAL A N 1
ATOM 1510 C CA . VAL A 1 184 ? 13.978 -8.614 2.900 1.00 43.41 184 VAL A CA 1
ATOM 1511 C C . VAL A 1 184 ? 14.786 -9.766 3.527 1.00 43.41 184 VAL A C 1
ATOM 1513 O O . VAL A 1 184 ? 15.266 -10.638 2.809 1.00 43.41 184 VAL A O 1
ATOM 1516 N N . HIS A 1 185 ? 14.859 -9.875 4.858 1.00 39.72 185 HIS A N 1
ATOM 1517 C CA . HIS A 1 185 ? 15.417 -11.048 5.555 1.00 39.72 185 HIS A CA 1
ATOM 1518 C C . HIS A 1 185 ? 14.404 -12.193 5.739 1.00 39.72 185 HIS A C 1
ATOM 1520 O O . HIS A 1 185 ? 14.353 -12.835 6.787 1.00 39.72 185 HIS A O 1
ATOM 1526 N N . LEU A 1 186 ? 13.598 -12.468 4.714 1.00 43.25 186 LEU A N 1
ATOM 1527 C CA . LEU A 1 186 ? 12.716 -13.629 4.699 1.00 43.25 186 LEU A CA 1
ATOM 1528 C C . LEU A 1 186 ? 13.377 -14.782 3.925 1.00 43.25 186 LEU A C 1
ATOM 1530 O O . LEU A 1 186 ? 13.993 -14.595 2.877 1.00 43.25 186 LEU A O 1
ATOM 1534 N N . ASP A 1 187 ? 13.252 -15.962 4.524 1.00 41.41 187 ASP A N 1
ATOM 1535 C CA . ASP A 1 187 ? 13.783 -17.287 4.187 1.00 41.41 187 ASP A CA 1
ATOM 1536 C C . ASP A 1 187 ? 13.645 -17.688 2.697 1.00 41.41 187 ASP A C 1
ATOM 1538 O O . ASP A 1 187 ? 12.917 -17.051 1.941 1.00 41.41 187 ASP A O 1
ATOM 1542 N N . GLN A 1 188 ? 14.303 -18.760 2.240 1.00 43.03 188 GLN A N 1
ATOM 1543 C CA . GLN A 1 188 ? 14.365 -19.199 0.826 1.00 43.03 188 GLN A CA 1
ATOM 1544 C C . GLN A 1 188 ? 13.000 -19.401 0.117 1.00 43.03 188 GLN A C 1
ATOM 1546 O O . GLN A 1 188 ? 12.954 -19.490 -1.110 1.00 43.03 188 GLN A O 1
ATOM 1551 N N . SER A 1 189 ? 11.877 -19.392 0.841 1.00 47.50 189 SER A N 1
ATOM 1552 C CA . SER A 1 189 ? 10.507 -19.312 0.304 1.00 47.50 189 SER A CA 1
ATOM 1553 C C . SER A 1 189 ? 10.128 -17.933 -0.284 1.00 47.50 189 SER A C 1
ATOM 1555 O O . SER A 1 189 ? 9.084 -17.791 -0.924 1.00 47.50 189 SER A O 1
ATOM 1557 N N . SER A 1 190 ? 10.987 -16.923 -0.120 1.00 46.41 190 SER A N 1
ATOM 1558 C CA . SER A 1 190 ? 10.737 -15.503 -0.429 1.00 46.41 190 SER A CA 1
ATOM 1559 C C . SER A 1 190 ? 11.132 -15.071 -1.831 1.00 46.41 190 SER A C 1
ATOM 1561 O O . SER A 1 190 ? 10.894 -13.920 -2.196 1.00 46.41 190 SER A O 1
ATOM 1563 N N . LEU A 1 191 ? 11.664 -15.975 -2.658 1.00 46.97 191 LEU A N 1
ATOM 1564 C CA . LEU A 1 191 ? 11.804 -15.719 -4.093 1.00 46.97 191 LEU A CA 1
ATOM 1565 C C . LEU A 1 191 ? 10.450 -15.337 -4.704 1.00 46.97 191 LEU A C 1
ATOM 1567 O O . LEU A 1 191 ? 10.386 -14.359 -5.433 1.00 46.97 191 LEU A O 1
ATOM 1571 N N . GLY A 1 192 ? 9.354 -15.976 -4.279 1.00 50.81 192 GLY A N 1
ATOM 1572 C CA . GLY A 1 192 ? 7.997 -15.628 -4.721 1.00 50.81 192 GLY A CA 1
ATOM 1573 C C . GLY A 1 192 ? 7.418 -14.340 -4.114 1.00 50.81 192 GLY A C 1
ATOM 1574 O O . GLY A 1 192 ? 6.346 -13.8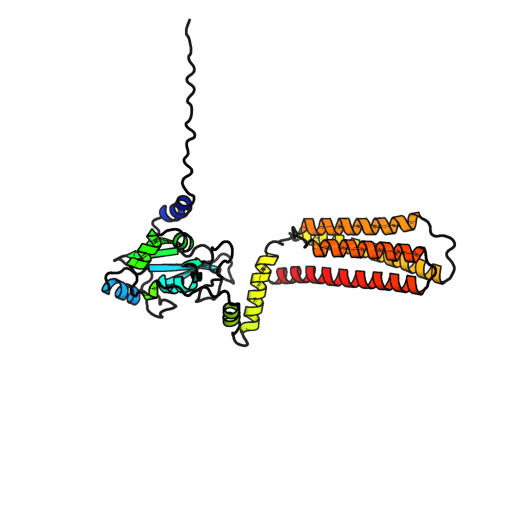95 -4.528 1.00 50.81 192 GLY A O 1
ATOM 1575 N N . LEU A 1 193 ? 8.078 -13.745 -3.113 1.00 43.44 193 LEU A N 1
ATOM 1576 C CA . LEU A 1 193 ? 7.671 -12.485 -2.475 1.00 43.44 193 LEU A CA 1
ATOM 1577 C C . LEU A 1 193 ? 8.507 -11.316 -3.003 1.00 43.44 193 LEU A C 1
ATOM 1579 O O . LEU A 1 193 ? 7.952 -10.260 -3.274 1.00 43.44 193 LEU A O 1
ATOM 1583 N N . LEU A 1 194 ? 9.797 -11.535 -3.272 1.00 41.94 194 LEU A N 1
ATOM 1584 C CA . LEU A 1 194 ? 10.629 -10.639 -4.074 1.00 41.94 194 LEU A CA 1
ATOM 1585 C C . LEU A 1 194 ? 10.085 -10.542 -5.504 1.00 41.94 194 LEU A C 1
ATOM 1587 O O . LEU A 1 194 ? 9.963 -9.443 -6.029 1.00 41.94 194 LEU A O 1
ATOM 1591 N N . GLU A 1 195 ? 9.669 -11.667 -6.092 1.00 48.34 195 GLU A N 1
ATOM 1592 C CA . GLU A 1 195 ? 8.968 -11.707 -7.375 1.00 48.34 195 GLU A CA 1
ATOM 1593 C C . GLU A 1 195 ? 7.657 -10.921 -7.299 1.00 48.34 195 GLU A C 1
ATOM 1595 O O . GLU A 1 195 ? 7.427 -10.110 -8.179 1.00 48.34 195 GLU A O 1
ATOM 1600 N N . ARG A 1 196 ? 6.886 -11.006 -6.199 1.00 51.59 196 ARG A N 1
ATOM 1601 C CA . ARG A 1 196 ? 5.662 -10.205 -5.975 1.00 51.59 196 ARG A CA 1
ATOM 1602 C C . ARG A 1 196 ? 5.894 -8.726 -5.668 1.00 51.59 196 ARG A C 1
ATOM 1604 O O . ARG A 1 196 ? 5.084 -7.908 -6.074 1.00 51.59 196 ARG A O 1
ATOM 1611 N N . VAL A 1 197 ? 6.958 -8.342 -4.971 1.00 47.56 197 VAL A N 1
ATOM 1612 C CA . VAL A 1 197 ? 7.305 -6.930 -4.726 1.00 47.56 197 VAL A CA 1
ATOM 1613 C C . VAL A 1 197 ? 7.841 -6.305 -6.007 1.00 47.56 197 VAL A C 1
ATOM 1615 O O . VAL A 1 197 ? 7.453 -5.186 -6.341 1.00 47.56 197 VAL A O 1
ATOM 1618 N N . ILE A 1 198 ? 8.638 -7.056 -6.773 1.00 48.09 198 ILE A N 1
ATOM 1619 C CA . ILE A 1 198 ? 8.966 -6.720 -8.156 1.00 48.09 198 ILE A CA 1
ATOM 1620 C C . ILE A 1 198 ? 7.670 -6.639 -8.964 1.00 48.09 198 ILE A C 1
ATOM 1622 O O . ILE A 1 198 ? 7.501 -5.635 -9.630 1.00 48.09 198 ILE A O 1
ATOM 1626 N N . GLU A 1 199 ? 6.721 -7.573 -8.847 1.00 49.22 199 GLU A N 1
ATOM 1627 C CA . GLU A 1 199 ? 5.412 -7.566 -9.527 1.00 49.22 199 GLU A CA 1
ATOM 1628 C C . GLU A 1 199 ? 4.564 -6.349 -9.142 1.00 49.22 199 GLU A C 1
ATOM 1630 O O . GLU A 1 199 ? 3.909 -5.781 -10.000 1.00 49.22 199 GLU A O 1
ATOM 1635 N N . VAL A 1 200 ? 4.591 -5.902 -7.884 1.00 44.72 200 VAL A N 1
ATOM 1636 C CA . VAL A 1 200 ? 3.814 -4.760 -7.380 1.00 44.72 200 VAL A CA 1
ATOM 1637 C C . VAL A 1 200 ? 4.447 -3.440 -7.816 1.00 44.72 200 VAL A C 1
ATOM 1639 O O . VAL A 1 200 ? 3.739 -2.572 -8.327 1.00 44.72 200 VAL A O 1
ATOM 1642 N N . HIS A 1 201 ? 5.772 -3.292 -7.723 1.00 43.78 201 HIS A N 1
ATOM 1643 C CA . HIS A 1 201 ? 6.478 -2.121 -8.260 1.00 43.78 201 HIS A CA 1
ATOM 1644 C C . HIS A 1 201 ? 6.405 -2.074 -9.794 1.00 43.78 201 HIS A C 1
ATOM 1646 O O . HIS A 1 201 ? 6.190 -1.018 -10.387 1.00 43.78 201 HIS A O 1
ATOM 1652 N N . ARG A 1 202 ? 6.472 -3.243 -10.437 1.00 42.38 202 ARG A N 1
ATOM 1653 C CA . ARG A 1 202 ? 6.232 -3.456 -11.864 1.00 42.38 202 ARG A CA 1
ATOM 1654 C C . ARG A 1 202 ? 4.774 -3.191 -12.221 1.00 42.38 202 ARG A C 1
ATOM 1656 O O . ARG A 1 202 ? 4.546 -2.601 -13.258 1.00 42.38 202 ARG A O 1
ATOM 1663 N N . SER A 1 203 ? 3.795 -3.502 -11.376 1.00 42.00 203 SER A N 1
ATOM 1664 C CA . SER A 1 203 ? 2.380 -3.179 -11.605 1.00 42.00 203 SER A CA 1
ATOM 1665 C C . SER A 1 203 ? 2.102 -1.689 -11.433 1.00 42.00 203 SER A C 1
ATOM 1667 O O . SER A 1 203 ? 1.278 -1.152 -12.153 1.00 42.00 203 SER A O 1
ATOM 1669 N N . ASN A 1 204 ? 2.829 -0.970 -10.578 1.00 38.59 204 ASN A N 1
ATOM 1670 C CA . ASN A 1 204 ? 2.692 0.483 -10.471 1.00 38.59 204 ASN A CA 1
ATOM 1671 C C . ASN A 1 204 ? 3.414 1.231 -11.606 1.00 38.59 204 ASN A C 1
ATOM 1673 O O . ASN A 1 204 ? 2.907 2.256 -12.050 1.00 38.59 204 ASN A O 1
ATOM 1677 N N . LEU A 1 205 ? 4.511 0.691 -12.156 1.00 39.56 205 LEU A N 1
ATOM 1678 C CA . LEU A 1 205 ? 5.119 1.206 -13.395 1.00 39.56 205 LEU A CA 1
ATOM 1679 C C . LEU A 1 205 ? 4.397 0.744 -14.683 1.00 39.56 205 LEU A C 1
ATOM 1681 O O . LEU A 1 205 ? 4.443 1.450 -15.687 1.00 39.56 205 LEU A O 1
ATOM 1685 N N . LEU A 1 206 ? 3.728 -0.421 -14.681 1.00 39.59 206 LEU A N 1
ATOM 1686 C CA . LEU A 1 206 ? 3.071 -1.036 -15.854 1.00 39.59 206 LEU A CA 1
ATOM 1687 C C . LEU A 1 206 ? 1.532 -0.971 -15.842 1.00 39.59 206 LEU A C 1
ATOM 1689 O O . LEU A 1 206 ? 0.913 -1.306 -16.854 1.00 39.59 206 LEU A O 1
ATOM 1693 N N . SER A 1 207 ? 0.878 -0.511 -14.769 1.00 40.34 207 SER A N 1
ATOM 1694 C CA . SER A 1 207 ? -0.597 -0.389 -14.694 1.00 40.34 207 SER A CA 1
ATOM 1695 C C . SER A 1 207 ? -1.181 0.616 -15.685 1.00 40.34 207 SER A C 1
ATOM 1697 O O . SER A 1 207 ? -2.400 0.698 -15.830 1.00 40.34 207 SER A O 1
ATOM 1699 N N . GLN A 1 208 ? -0.347 1.332 -16.438 1.00 44.28 208 GLN A N 1
ATOM 1700 C CA . GLN A 1 208 ? -0.802 2.242 -17.483 1.00 44.28 208 GLN A CA 1
ATOM 1701 C C . GLN A 1 208 ? -0.644 1.732 -18.913 1.00 44.28 208 GLN A C 1
ATOM 1703 O O . GLN A 1 208 ? -0.856 2.504 -19.845 1.00 44.28 208 GLN A O 1
ATOM 1708 N N . ILE A 1 209 ? -0.380 0.441 -19.134 1.00 44.91 209 ILE A N 1
ATOM 1709 C CA . ILE A 1 209 ? -0.288 -0.085 -20.501 1.00 44.91 209 ILE A CA 1
ATOM 1710 C C . ILE A 1 209 ? -1.274 -1.238 -20.733 1.00 44.91 209 ILE A C 1
ATOM 1712 O O . ILE A 1 209 ? -0.927 -2.339 -21.149 1.00 44.91 209 ILE A O 1
ATOM 1716 N N . ARG A 1 210 ? -2.572 -0.978 -20.528 1.00 44.12 210 ARG A N 1
ATOM 1717 C CA . ARG A 1 210 ? -3.618 -1.782 -21.184 1.00 44.12 210 ARG A CA 1
ATOM 1718 C C . ARG A 1 210 ? -3.711 -1.350 -22.640 1.00 44.12 210 ARG A C 1
ATOM 1720 O O . ARG A 1 210 ? -4.487 -0.459 -22.981 1.00 44.12 210 ARG A O 1
ATOM 1727 N N . VAL A 1 211 ? -2.938 -1.984 -23.516 1.00 50.00 211 VAL A N 1
ATOM 1728 C CA . VAL A 1 211 ? -3.142 -1.823 -24.960 1.00 50.00 211 VAL A CA 1
ATOM 1729 C C . VAL A 1 211 ? -4.234 -2.794 -25.393 1.00 50.00 211 VAL A C 1
ATOM 1731 O O . VAL A 1 211 ? -4.059 -4.004 -25.255 1.00 50.00 211 VAL A O 1
ATOM 1734 N N . PRO A 1 212 ? -5.380 -2.303 -25.902 1.00 58.75 212 PRO A N 1
ATOM 1735 C CA . PRO A 1 212 ? -6.430 -3.159 -26.437 1.00 58.75 212 PRO A CA 1
ATOM 1736 C C . PRO A 1 212 ? -5.842 -4.172 -27.422 1.00 58.75 212 PRO A C 1
ATOM 1738 O O . PRO A 1 212 ? -5.042 -3.794 -28.274 1.00 58.75 212 PRO A O 1
ATOM 1741 N N . TYR A 1 213 ? -6.263 -5.438 -27.367 1.00 53.75 213 TYR A N 1
ATOM 1742 C CA . TYR A 1 213 ? -5.723 -6.506 -28.224 1.00 53.75 213 TYR A CA 1
ATOM 1743 C C . TYR A 1 213 ? -5.683 -6.130 -29.718 1.00 53.75 213 TYR A C 1
ATOM 1745 O O . TYR A 1 213 ? -4.696 -6.392 -30.397 1.00 53.75 213 TYR A O 1
ATOM 1753 N N . LYS A 1 214 ? -6.703 -5.412 -30.211 1.00 61.78 214 LYS A N 1
ATOM 1754 C CA . LYS A 1 214 ? -6.730 -4.871 -31.582 1.00 61.78 214 LYS A CA 1
ATOM 1755 C C . LYS A 1 214 ? -5.547 -3.940 -31.880 1.00 61.78 214 LYS A C 1
ATOM 1757 O O . LYS A 1 214 ? -4.946 -4.045 -32.940 1.00 61.78 214 LYS A O 1
ATOM 1762 N N . LYS A 1 215 ? -5.184 -3.063 -30.940 1.00 62.84 215 LYS A N 1
ATOM 1763 C CA . LYS A 1 215 ? -4.032 -2.158 -31.055 1.00 62.84 215 LYS A CA 1
ATOM 1764 C C . LYS A 1 215 ? -2.703 -2.921 -31.030 1.00 62.84 215 LYS A C 1
ATOM 1766 O O . LYS A 1 215 ? -1.816 -2.592 -31.806 1.00 62.84 215 LYS A O 1
ATOM 1771 N N . ALA A 1 216 ? -2.595 -3.972 -30.215 1.00 59.34 216 ALA A N 1
ATOM 1772 C CA . ALA A 1 216 ? -1.416 -4.840 -30.183 1.00 59.34 216 ALA A CA 1
ATOM 1773 C C . ALA A 1 216 ? -1.241 -5.650 -31.485 1.00 59.34 216 ALA A C 1
ATOM 1775 O O . ALA A 1 216 ? -0.126 -5.794 -31.973 1.00 59.34 216 ALA A O 1
ATOM 1776 N N . MET A 1 217 ? -2.336 -6.130 -32.083 1.00 61.00 217 MET A N 1
ATOM 1777 C CA . MET A 1 217 ? -2.305 -6.824 -33.379 1.00 61.00 217 MET A CA 1
ATOM 1778 C C . MET A 1 217 ? -1.934 -5.885 -34.532 1.00 61.00 217 MET A C 1
ATOM 1780 O O . MET A 1 217 ? -1.115 -6.249 -35.370 1.00 61.00 217 MET A O 1
ATOM 1784 N N . ILE A 1 218 ? -2.487 -4.666 -34.551 1.00 72.44 218 ILE A N 1
ATOM 1785 C CA . ILE A 1 218 ? -2.105 -3.630 -35.526 1.00 72.44 218 ILE A CA 1
ATOM 1786 C C . ILE A 1 218 ? -0.622 -3.285 -35.371 1.00 72.44 218 ILE A C 1
ATOM 1788 O O . ILE A 1 218 ? 0.091 -3.222 -36.366 1.00 72.44 218 ILE A O 1
ATOM 1792 N N . PHE A 1 219 ? -0.143 -3.129 -34.134 1.00 68.31 219 PHE A N 1
ATOM 1793 C CA . PHE A 1 219 ? 1.275 -2.931 -33.852 1.00 68.31 219 PHE A CA 1
ATOM 1794 C C . PHE A 1 219 ? 2.125 -4.078 -34.409 1.00 68.31 219 PHE A C 1
ATOM 1796 O O . PHE A 1 219 ? 3.041 -3.819 -35.177 1.00 68.31 219 PHE A O 1
ATOM 1803 N N . GLY A 1 220 ? 1.786 -5.333 -34.096 1.00 65.44 220 GLY A N 1
ATOM 1804 C CA . GLY A 1 220 ? 2.511 -6.497 -34.607 1.00 65.44 220 GLY A CA 1
ATOM 1805 C C . GLY A 1 220 ? 2.562 -6.540 -36.137 1.00 65.44 220 GLY A C 1
ATOM 1806 O O . GLY A 1 220 ? 3.620 -6.789 -36.707 1.00 65.44 220 GLY A O 1
ATOM 1807 N N . ALA A 1 221 ? 1.455 -6.224 -36.813 1.00 70.44 221 ALA A N 1
ATOM 1808 C CA . ALA A 1 221 ? 1.402 -6.172 -38.274 1.00 70.44 221 ALA A CA 1
ATOM 1809 C C . ALA A 1 221 ? 2.274 -5.046 -38.860 1.00 70.44 221 ALA A C 1
ATOM 1811 O O . ALA A 1 221 ? 3.059 -5.290 -39.776 1.00 70.44 221 ALA A O 1
ATOM 1812 N N . LEU A 1 222 ? 2.184 -3.828 -38.312 1.00 73.75 222 LEU A N 1
ATOM 1813 C CA . LEU A 1 222 ? 3.017 -2.694 -38.735 1.00 73.75 222 LEU A CA 1
ATOM 1814 C C . LEU A 1 222 ? 4.505 -2.959 -38.485 1.00 73.75 222 LEU A C 1
ATOM 1816 O O . LEU A 1 222 ? 5.348 -2.584 -39.293 1.00 73.75 222 LEU A O 1
ATOM 1820 N N . PHE A 1 223 ? 4.821 -3.656 -37.399 1.00 70.50 223 PHE A N 1
ATOM 1821 C CA . PHE A 1 223 ? 6.179 -4.022 -37.023 1.00 70.50 223 PHE A CA 1
ATOM 1822 C C . PHE A 1 223 ? 6.792 -5.062 -37.973 1.00 70.50 223 PHE A C 1
ATOM 1824 O O . PHE A 1 223 ? 7.953 -4.946 -38.359 1.00 70.50 223 PHE A O 1
ATOM 1831 N N . VAL A 1 224 ? 6.003 -6.040 -38.428 1.00 69.19 224 VAL A N 1
ATOM 1832 C CA . VAL A 1 224 ? 6.427 -6.984 -39.476 1.00 69.19 224 VAL A CA 1
ATOM 1833 C C . VAL A 1 224 ? 6.696 -6.254 -40.794 1.00 69.19 224 VAL A C 1
ATOM 1835 O O . VAL A 1 224 ? 7.727 -6.490 -41.420 1.00 69.19 224 VAL A O 1
ATOM 1838 N N . ILE A 1 225 ? 5.815 -5.329 -41.194 1.00 75.06 225 ILE A N 1
ATOM 1839 C CA . ILE A 1 225 ? 6.013 -4.509 -42.401 1.00 75.06 225 ILE A CA 1
ATOM 1840 C C . ILE A 1 225 ? 7.299 -3.683 -42.282 1.00 75.06 225 ILE A C 1
ATOM 1842 O O . ILE A 1 225 ? 8.092 -3.646 -43.221 1.00 75.06 225 ILE A O 1
ATOM 1846 N N . TYR A 1 226 ? 7.536 -3.074 -41.119 1.00 75.00 226 TYR A N 1
ATOM 1847 C CA . TYR A 1 226 ? 8.754 -2.322 -40.840 1.00 75.00 226 TYR A CA 1
ATOM 1848 C C . TYR A 1 226 ? 10.020 -3.171 -41.031 1.00 75.00 226 TYR A C 1
ATOM 1850 O O . TYR A 1 226 ? 10.945 -2.732 -41.712 1.00 75.00 226 TYR A O 1
ATOM 1858 N N . TYR A 1 227 ? 10.052 -4.404 -40.518 1.00 69.81 227 TYR A N 1
ATOM 1859 C CA . TYR A 1 227 ? 11.209 -5.286 -40.699 1.00 69.81 227 TYR A CA 1
ATOM 1860 C C . TYR A 1 227 ? 11.415 -5.763 -42.125 1.00 69.81 227 TYR A C 1
ATOM 1862 O O . TYR A 1 227 ? 12.555 -5.885 -42.564 1.00 69.81 227 TYR A O 1
ATOM 1870 N N . ILE A 1 228 ? 10.331 -6.017 -42.851 1.00 72.81 228 ILE A N 1
ATOM 1871 C CA . ILE A 1 228 ? 10.407 -6.371 -44.266 1.00 72.81 228 ILE A CA 1
ATOM 1872 C C . ILE A 1 228 ? 11.032 -5.209 -45.056 1.00 72.81 228 ILE A C 1
ATOM 1874 O O . ILE A 1 228 ? 11.938 -5.432 -45.857 1.00 72.81 228 ILE A O 1
ATOM 1878 N N . LEU A 1 229 ? 10.619 -3.968 -44.779 1.00 71.06 229 LEU A N 1
ATOM 1879 C CA . LEU A 1 229 ? 11.202 -2.772 -45.394 1.00 71.06 229 LEU A CA 1
ATOM 1880 C C . LEU A 1 229 ? 12.670 -2.573 -44.994 1.00 71.06 229 LEU A C 1
ATOM 1882 O O . LEU A 1 229 ? 13.509 -2.346 -45.862 1.00 71.06 229 LEU A O 1
ATOM 1886 N N . LEU A 1 230 ? 13.000 -2.702 -43.706 1.00 72.25 230 LEU A N 1
ATOM 1887 C CA . LEU A 1 230 ? 14.376 -2.582 -43.219 1.00 72.25 230 LEU A CA 1
ATOM 1888 C C . LEU A 1 230 ? 15.289 -3.649 -43.841 1.00 72.25 230 LEU A C 1
ATOM 1890 O O . LEU A 1 230 ? 16.396 -3.338 -44.271 1.00 72.25 230 LEU A O 1
ATOM 1894 N N . GLY A 1 231 ? 14.810 -4.891 -43.938 1.00 68.94 231 GLY A N 1
ATOM 1895 C CA . GLY A 1 231 ? 15.511 -5.987 -44.598 1.00 68.94 231 GLY A CA 1
ATOM 1896 C C . GLY A 1 231 ? 15.790 -5.685 -46.068 1.00 68.94 231 GLY A C 1
ATOM 1897 O O . GLY A 1 231 ? 16.928 -5.824 -46.498 1.00 68.94 231 GLY A O 1
ATOM 1898 N N . MET A 1 232 ? 14.799 -5.181 -46.814 1.00 69.94 232 MET A N 1
ATOM 1899 C CA . MET A 1 232 ? 15.003 -4.759 -48.207 1.00 69.94 232 MET A CA 1
ATOM 1900 C C . MET A 1 232 ? 16.066 -3.663 -48.335 1.00 69.94 232 MET A C 1
ATOM 1902 O O . MET A 1 232 ? 16.924 -3.757 -49.209 1.00 69.94 232 MET A O 1
ATOM 1906 N N . VAL A 1 233 ? 16.064 -2.660 -47.448 1.00 69.56 233 VAL A N 1
ATOM 1907 C CA . VAL A 1 233 ? 17.097 -1.605 -47.435 1.00 69.56 233 VAL A CA 1
ATOM 1908 C C . VAL A 1 233 ? 18.483 -2.195 -47.203 1.00 69.56 233 VAL A C 1
ATOM 1910 O O . VAL A 1 233 ? 19.420 -1.855 -47.921 1.00 69.56 233 VAL A O 1
ATOM 1913 N N . LEU A 1 234 ? 18.614 -3.091 -46.224 1.00 68.62 234 LEU A N 1
ATOM 1914 C CA . LEU A 1 234 ? 19.882 -3.741 -45.901 1.00 68.62 234 LEU A CA 1
ATOM 1915 C C . LEU A 1 234 ? 20.377 -4.629 -47.048 1.00 68.62 234 LEU A C 1
ATOM 1917 O O . LEU A 1 234 ? 21.566 -4.604 -47.359 1.00 68.62 234 LEU A O 1
ATOM 1921 N N . THR A 1 235 ? 19.486 -5.375 -47.705 1.00 70.25 235 THR A N 1
ATOM 1922 C CA . THR A 1 235 ? 19.831 -6.204 -48.867 1.00 70.25 235 THR A CA 1
ATOM 1923 C C . THR A 1 235 ? 20.283 -5.345 -50.044 1.00 70.25 235 THR A C 1
ATOM 1925 O O . THR A 1 235 ? 21.347 -5.608 -50.596 1.00 70.25 235 THR A O 1
ATOM 1928 N N . LEU A 1 236 ? 19.553 -4.277 -50.380 1.00 68.81 236 LEU A N 1
ATOM 1929 C CA . LEU A 1 236 ? 19.930 -3.359 -51.462 1.00 68.81 236 LEU A CA 1
ATOM 1930 C C . LEU A 1 236 ? 21.255 -2.640 -51.170 1.00 68.81 236 LEU A C 1
ATOM 1932 O O . LEU A 1 236 ? 22.092 -2.489 -52.061 1.00 68.81 236 LEU A O 1
ATOM 1936 N N . ALA A 1 237 ? 21.479 -2.225 -49.921 1.00 68.00 237 ALA A N 1
ATOM 1937 C CA . ALA A 1 237 ? 22.751 -1.651 -49.494 1.00 68.00 237 ALA A CA 1
ATOM 1938 C C . ALA A 1 237 ? 23.897 -2.676 -49.595 1.00 68.00 237 ALA A C 1
ATOM 1940 O O . ALA A 1 237 ? 24.979 -2.347 -50.079 1.00 68.00 237 ALA A O 1
ATOM 1941 N N . GLY A 1 238 ? 23.650 -3.929 -49.199 1.00 68.19 238 GLY A N 1
ATOM 1942 C CA . GLY A 1 238 ? 24.613 -5.028 -49.277 1.00 68.19 238 GLY A CA 1
ATOM 1943 C C . GLY A 1 238 ? 24.972 -5.429 -50.710 1.00 68.19 238 GLY A C 1
ATOM 1944 O O . GLY A 1 238 ? 26.147 -5.604 -51.024 1.00 68.19 238 GLY A O 1
ATOM 1945 N N . GLU A 1 239 ? 23.996 -5.520 -51.614 1.00 70.62 239 GLU A N 1
ATOM 1946 C CA . GLU A 1 239 ? 24.241 -5.789 -53.038 1.00 70.62 239 GLU A CA 1
ATOM 1947 C C . GLU A 1 239 ? 25.100 -4.694 -53.674 1.00 70.62 239 GLU A C 1
ATOM 1949 O O . GLU A 1 239 ? 26.045 -4.981 -54.416 1.00 70.62 239 GLU A O 1
ATOM 1954 N N . LYS A 1 240 ? 24.827 -3.430 -53.334 1.00 66.31 240 LYS A N 1
ATOM 1955 C CA . LYS A 1 240 ? 25.627 -2.292 -53.800 1.00 66.31 240 LYS A CA 1
ATOM 1956 C C . LYS A 1 240 ? 27.030 -2.304 -53.225 1.00 66.31 240 LYS A C 1
ATOM 1958 O O . LYS A 1 240 ? 27.972 -2.041 -53.966 1.00 66.31 240 LYS A O 1
ATOM 1963 N N . PHE A 1 241 ? 27.179 -2.684 -51.960 1.00 63.22 241 PHE A N 1
ATOM 1964 C CA . PHE A 1 241 ? 28.483 -2.896 -51.348 1.00 63.22 241 PHE A CA 1
ATOM 1965 C C . PHE A 1 241 ? 29.300 -3.953 -52.101 1.00 63.22 241 PHE A C 1
ATOM 1967 O O . PHE A 1 241 ? 30.444 -3.703 -52.474 1.00 63.22 241 PHE A O 1
ATOM 1974 N N . VAL A 1 242 ? 28.701 -5.108 -52.400 1.00 68.75 242 VAL A N 1
ATOM 1975 C CA . VAL A 1 242 ? 29.362 -6.182 -53.158 1.00 68.75 242 VAL A CA 1
ATOM 1976 C C . VAL A 1 242 ? 29.684 -5.740 -54.591 1.00 68.75 242 VAL A C 1
ATOM 1978 O O . VAL A 1 242 ? 30.736 -6.085 -55.128 1.00 68.75 242 VAL A O 1
ATOM 1981 N N . SER A 1 243 ? 28.813 -4.953 -55.225 1.00 69.69 243 SER A N 1
ATOM 1982 C CA . SER A 1 243 ? 29.055 -4.406 -56.565 1.00 69.69 243 SER A CA 1
ATOM 1983 C C . SER A 1 243 ? 30.199 -3.382 -56.583 1.00 69.69 243 SER A C 1
ATOM 1985 O O . SER A 1 243 ? 31.059 -3.435 -57.468 1.00 69.69 243 SER A O 1
ATOM 1987 N N . ALA A 1 244 ? 30.254 -2.496 -55.581 1.00 64.50 244 ALA A N 1
ATOM 1988 C CA . ALA A 1 244 ? 31.330 -1.523 -55.397 1.00 64.50 244 ALA A CA 1
ATOM 1989 C C . ALA A 1 244 ? 32.668 -2.223 -55.119 1.00 64.50 244 ALA A C 1
ATOM 1991 O O . ALA A 1 244 ? 33.667 -1.911 -55.762 1.00 64.50 244 ALA A O 1
ATOM 1992 N N . TYR A 1 245 ? 32.669 -3.246 -54.255 1.00 66.62 245 TYR A N 1
ATOM 1993 C CA . TYR A 1 245 ? 33.844 -4.078 -53.975 1.00 66.62 245 TYR A CA 1
ATOM 1994 C C . TYR A 1 245 ? 34.405 -4.751 -55.236 1.00 66.62 245 TYR A C 1
ATOM 1996 O O . TYR A 1 245 ? 35.615 -4.825 -55.425 1.00 66.62 245 TYR A O 1
ATOM 2004 N N . ASN A 1 246 ? 33.526 -5.197 -56.137 1.00 77.69 246 ASN A N 1
ATOM 2005 C CA . ASN A 1 246 ? 33.915 -5.808 -57.407 1.00 77.69 246 ASN A CA 1
ATOM 2006 C C . ASN A 1 246 ? 34.295 -4.785 -58.500 1.00 77.69 246 ASN A C 1
ATOM 2008 O O . ASN A 1 246 ? 34.477 -5.179 -59.654 1.00 77.69 246 ASN A O 1
ATOM 2012 N N . GLY A 1 247 ? 34.384 -3.488 -58.174 1.00 75.38 247 GLY A N 1
ATOM 2013 C CA . GLY A 1 247 ? 34.788 -2.427 -59.102 1.00 75.38 247 GLY A CA 1
ATOM 2014 C C . GLY A 1 247 ? 33.790 -2.158 -60.234 1.00 75.38 247 GLY A C 1
ATOM 2015 O O . GLY A 1 247 ? 34.185 -1.671 -61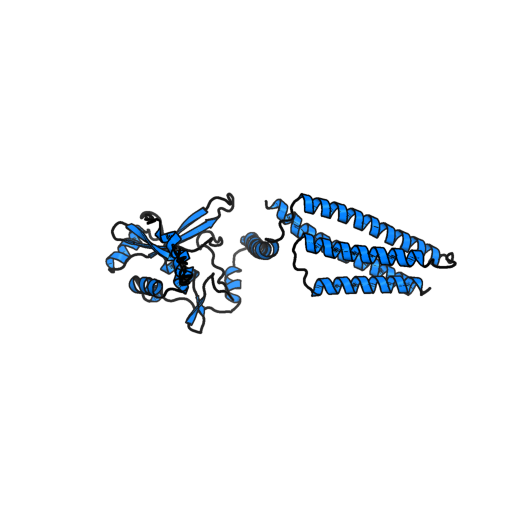.290 1.00 75.38 247 GLY A O 1
ATOM 2016 N N . LYS A 1 248 ? 32.506 -2.508 -60.059 1.00 66.06 248 LYS A N 1
ATOM 2017 C CA . LYS A 1 248 ? 31.476 -2.439 -61.117 1.00 66.06 248 LYS A CA 1
ATOM 2018 C C . LYS A 1 248 ? 30.554 -1.215 -61.054 1.00 66.06 248 LYS A C 1
ATOM 2020 O O . LYS A 1 248 ? 29.639 -1.115 -61.871 1.00 66.06 248 LYS A O 1
ATOM 2025 N N . VAL A 1 249 ? 30.749 -0.287 -60.118 1.00 59.84 249 VAL A N 1
ATOM 2026 C CA . VAL A 1 249 ? 29.821 0.841 -59.917 1.00 59.84 249 VAL A CA 1
ATOM 2027 C C . VAL A 1 249 ? 30.379 2.111 -60.559 1.00 59.84 249 VAL A C 1
ATOM 2029 O O . VAL A 1 249 ? 31.335 2.685 -60.057 1.00 59.84 249 VAL A O 1
ATOM 2032 N N . ASN A 1 250 ? 29.768 2.562 -61.661 1.00 56.16 250 ASN A N 1
ATOM 2033 C CA . ASN A 1 250 ? 30.226 3.744 -62.409 1.00 56.16 250 ASN A CA 1
ATOM 2034 C C . ASN A 1 250 ? 29.605 5.083 -61.968 1.00 56.16 250 ASN A C 1
ATOM 2036 O O . ASN A 1 250 ? 30.059 6.123 -62.428 1.00 56.16 250 ASN A O 1
ATOM 2040 N N . SER A 1 251 ? 28.606 5.100 -61.082 1.00 63.81 251 SER A N 1
ATOM 2041 C CA . SER A 1 251 ? 28.091 6.324 -60.439 1.00 63.81 251 SER A CA 1
ATOM 2042 C C . SER A 1 251 ? 26.924 5.969 -59.520 1.00 63.81 251 SER A C 1
ATOM 2044 O O . SER A 1 251 ? 26.026 5.241 -59.946 1.00 63.81 251 SER A O 1
ATOM 2046 N N . TYR A 1 252 ? 26.892 6.504 -58.299 1.00 63.75 252 TYR A N 1
ATOM 2047 C CA . TYR A 1 252 ? 25.722 6.385 -57.423 1.00 63.75 252 TYR A CA 1
ATOM 2048 C C . TYR A 1 252 ? 24.609 7.320 -57.899 1.00 63.75 252 TYR A C 1
ATOM 2050 O O . TYR A 1 252 ? 24.850 8.502 -58.151 1.00 63.75 252 TYR A O 1
ATOM 2058 N N . ASN A 1 253 ? 23.387 6.804 -58.021 1.00 72.50 253 ASN A N 1
ATOM 2059 C CA . ASN A 1 253 ? 22.248 7.600 -58.454 1.00 72.50 253 ASN A CA 1
ATOM 2060 C C . ASN A 1 253 ? 21.638 8.303 -57.229 1.00 72.50 253 ASN A C 1
ATOM 2062 O O . ASN A 1 253 ? 21.277 7.651 -56.250 1.00 72.50 253 ASN A O 1
ATOM 2066 N N . LEU A 1 254 ? 21.540 9.636 -57.258 1.00 71.06 254 LEU A N 1
ATOM 2067 C CA . LEU A 1 254 ? 21.102 10.455 -56.113 1.00 71.06 254 LEU A CA 1
ATOM 2068 C C . LEU A 1 254 ? 19.718 10.038 -55.578 1.00 71.06 254 LEU A C 1
ATOM 2070 O O . LEU A 1 254 ? 19.474 10.126 -54.374 1.00 71.06 254 LEU A O 1
ATOM 2074 N N . SER A 1 255 ? 18.849 9.526 -56.458 1.00 72.81 255 SER A N 1
ATOM 2075 C CA . SER A 1 255 ? 17.527 8.991 -56.110 1.00 72.81 255 SER A CA 1
ATOM 2076 C C . SER A 1 255 ? 17.592 7.864 -55.073 1.00 72.81 255 SER A C 1
ATOM 2078 O O . SER A 1 255 ? 16.739 7.758 -54.197 1.00 72.81 255 SER A O 1
ATOM 2080 N N . GLU A 1 256 ? 18.639 7.049 -55.116 1.00 66.31 256 GLU A N 1
ATOM 2081 C CA . GLU A 1 256 ? 18.781 5.873 -54.257 1.00 66.31 256 GLU A CA 1
ATOM 2082 C C . GLU A 1 256 ? 19.226 6.263 -52.840 1.00 66.31 256 GLU A C 1
ATOM 2084 O O . GLU A 1 256 ? 18.808 5.659 -51.854 1.00 66.31 256 GLU A O 1
ATOM 2089 N N . ILE A 1 257 ? 20.030 7.324 -52.719 1.00 69.00 257 ILE A N 1
ATOM 2090 C CA . ILE A 1 257 ? 20.411 7.906 -51.424 1.00 69.00 257 ILE A CA 1
ATOM 2091 C C . ILE A 1 257 ? 19.180 8.532 -50.757 1.00 69.00 257 ILE A C 1
ATOM 2093 O O . ILE A 1 257 ? 18.971 8.373 -49.550 1.00 69.00 257 ILE A O 1
ATOM 2097 N N . THR A 1 258 ? 18.328 9.204 -51.539 1.00 71.50 258 THR A N 1
ATOM 2098 C CA . THR A 1 258 ? 17.082 9.781 -51.024 1.00 71.50 258 THR A CA 1
ATOM 2099 C C . THR A 1 258 ? 16.086 8.723 -50.548 1.00 71.50 258 THR A C 1
ATOM 2101 O O . THR A 1 258 ? 15.411 8.953 -49.547 1.00 71.50 258 THR A O 1
ATOM 2104 N N . GLU A 1 259 ? 16.033 7.546 -51.180 1.00 69.38 259 GLU A N 1
ATOM 2105 C CA . GLU A 1 259 ? 15.177 6.432 -50.741 1.00 69.38 259 GLU A CA 1
ATOM 2106 C C . GLU A 1 259 ? 15.591 5.884 -49.366 1.00 69.38 259 GLU A C 1
ATOM 2108 O O . GLU A 1 259 ? 14.741 5.694 -48.492 1.00 69.38 259 GLU A O 1
ATOM 2113 N N . ILE A 1 260 ? 16.896 5.703 -49.129 1.00 67.88 260 ILE A N 1
ATOM 2114 C CA . ILE A 1 260 ? 17.417 5.227 -47.836 1.00 67.88 260 ILE A CA 1
ATOM 2115 C C . ILE A 1 260 ? 17.146 6.257 -46.728 1.00 67.88 260 ILE A C 1
ATOM 2117 O O . ILE A 1 260 ? 16.688 5.899 -45.640 1.00 67.88 260 ILE A O 1
ATOM 2121 N N . GLY A 1 261 ? 17.372 7.545 -47.009 1.00 70.50 261 GLY A N 1
ATOM 2122 C CA . GLY A 1 261 ? 17.072 8.626 -46.066 1.00 70.50 261 GLY A CA 1
ATOM 2123 C C . GLY A 1 261 ? 15.581 8.723 -45.727 1.00 70.50 261 GLY A C 1
ATOM 2124 O O . GLY A 1 261 ? 15.216 8.894 -44.563 1.00 70.50 261 GLY A O 1
ATOM 2125 N N . PHE A 1 262 ? 14.707 8.551 -46.723 1.00 75.81 262 PHE A N 1
ATOM 2126 C CA . PHE A 1 262 ? 13.257 8.558 -46.533 1.00 75.81 262 PHE A CA 1
ATOM 2127 C C . PHE A 1 262 ? 12.779 7.397 -45.648 1.00 75.81 262 PHE A C 1
ATOM 2129 O O . PHE A 1 262 ? 11.954 7.599 -44.755 1.00 75.81 262 PHE A O 1
ATOM 2136 N N . LEU A 1 263 ? 13.344 6.200 -45.826 1.00 68.44 263 LEU A N 1
ATOM 2137 C CA . LEU A 1 263 ? 13.022 5.031 -45.000 1.00 68.44 263 LEU A CA 1
ATOM 2138 C C . LEU A 1 263 ? 13.471 5.203 -43.538 1.00 68.44 263 LEU A C 1
ATOM 2140 O O . LEU A 1 263 ? 12.751 4.789 -42.627 1.00 68.44 263 LEU A O 1
ATOM 2144 N N . GLY A 1 264 ? 14.592 5.892 -43.295 1.00 70.12 264 GLY A N 1
ATOM 2145 C CA . GLY A 1 264 ? 15.024 6.287 -41.946 1.00 70.12 264 GLY A CA 1
ATOM 2146 C C . GLY A 1 264 ? 14.142 7.361 -41.289 1.00 70.12 264 GLY A C 1
ATOM 2147 O O . GLY A 1 264 ? 13.975 7.379 -40.074 1.00 70.12 264 GLY A O 1
ATOM 2148 N N . LEU A 1 265 ? 13.520 8.253 -42.062 1.00 73.00 265 LEU A N 1
ATOM 2149 C CA . LEU A 1 265 ? 12.542 9.205 -41.514 1.00 73.00 265 LEU A CA 1
ATOM 2150 C C . LEU A 1 265 ? 11.202 8.531 -41.199 1.00 73.00 265 LEU A C 1
ATOM 2152 O O . LEU A 1 265 ? 10.572 8.843 -40.184 1.00 73.00 265 LEU A O 1
ATOM 2156 N N . LEU A 1 266 ? 10.778 7.578 -42.034 1.00 73.88 266 LEU A N 1
ATOM 2157 C CA . LEU A 1 266 ? 9.589 6.768 -41.777 1.00 73.88 266 LEU A CA 1
ATOM 2158 C C . LEU A 1 266 ? 9.728 5.952 -40.488 1.00 73.88 266 LEU A C 1
ATOM 2160 O O . LEU A 1 266 ? 8.775 5.906 -39.712 1.00 73.88 266 LEU A O 1
ATOM 2164 N N . SER A 1 267 ? 10.899 5.366 -40.216 1.00 68.06 267 SER A N 1
ATOM 2165 C CA . SER A 1 267 ? 11.144 4.605 -38.982 1.00 68.06 267 SER A CA 1
ATOM 2166 C C . SER A 1 267 ? 10.971 5.460 -37.719 1.00 68.06 267 SER A C 1
ATOM 2168 O O . SER A 1 267 ? 10.292 5.043 -36.783 1.00 68.06 267 SER A O 1
ATOM 2170 N N . LEU A 1 268 ? 11.485 6.696 -37.722 1.00 68.31 268 LEU A N 1
ATOM 2171 C CA . LEU A 1 268 ? 11.303 7.662 -36.633 1.00 68.31 268 LEU A CA 1
ATOM 2172 C C . LEU A 1 268 ? 9.828 8.051 -36.442 1.00 68.31 268 LEU A C 1
ATOM 2174 O O . LEU A 1 268 ? 9.353 8.193 -35.311 1.00 68.31 268 LEU A O 1
ATOM 2178 N N . GLY A 1 269 ? 9.087 8.211 -37.543 1.00 76.88 269 GLY A N 1
ATOM 2179 C CA . GLY A 1 269 ? 7.643 8.451 -37.512 1.00 76.88 269 GLY A CA 1
ATOM 2180 C C . GLY A 1 269 ? 6.868 7.279 -36.901 1.00 76.88 269 GLY A C 1
ATOM 2181 O O . GLY A 1 269 ? 5.977 7.493 -36.075 1.00 76.88 269 GLY A O 1
ATOM 2182 N N . PHE A 1 270 ? 7.248 6.049 -37.257 1.00 70.88 270 PHE A N 1
ATOM 2183 C CA . PHE A 1 270 ? 6.693 4.825 -36.684 1.00 70.88 270 PHE A CA 1
ATOM 2184 C C . PHE A 1 270 ? 6.981 4.711 -35.186 1.00 70.88 270 PHE A C 1
ATOM 2186 O O . PHE A 1 270 ? 6.047 4.470 -34.424 1.00 70.88 270 PHE A O 1
ATOM 2193 N N . ASP A 1 271 ? 8.213 4.967 -34.743 1.00 66.12 271 ASP A N 1
ATOM 2194 C CA . ASP A 1 271 ? 8.576 4.969 -33.320 1.00 66.12 271 ASP A CA 1
ATOM 2195 C C . ASP A 1 271 ? 7.709 5.961 -32.529 1.00 66.12 271 ASP A C 1
ATOM 2197 O O . ASP A 1 271 ? 7.081 5.596 -31.533 1.00 66.12 271 ASP A O 1
ATOM 2201 N N . LYS A 1 272 ? 7.578 7.205 -33.007 1.00 70.50 272 LYS A N 1
ATOM 2202 C CA . LYS A 1 272 ? 6.737 8.219 -32.350 1.00 70.50 272 LYS A CA 1
ATOM 2203 C C . LYS A 1 272 ? 5.268 7.791 -32.271 1.00 70.50 272 LYS A C 1
ATOM 2205 O O . LYS A 1 272 ? 4.610 8.019 -31.254 1.00 70.50 272 LYS A O 1
ATOM 2210 N N . TYR A 1 273 ? 4.750 7.173 -33.332 1.00 74.44 273 TYR A N 1
ATOM 2211 C CA . TYR A 1 273 ? 3.388 6.644 -33.356 1.00 74.44 273 TYR A CA 1
ATOM 2212 C C . TYR A 1 273 ? 3.205 5.511 -32.342 1.00 74.44 273 TYR A C 1
ATOM 2214 O O . TYR A 1 273 ? 2.218 5.509 -31.607 1.00 74.44 273 TYR A O 1
ATOM 2222 N N . ILE A 1 274 ? 4.176 4.599 -32.253 1.00 64.94 274 ILE A N 1
ATOM 2223 C CA . ILE A 1 274 ? 4.212 3.505 -31.279 1.00 64.94 274 ILE A CA 1
ATOM 2224 C C . ILE A 1 274 ? 4.132 4.075 -29.858 1.00 64.94 274 ILE A C 1
ATOM 2226 O O . ILE A 1 274 ? 3.198 3.739 -29.134 1.00 64.94 274 ILE A O 1
ATOM 2230 N N . PHE A 1 275 ? 5.005 5.009 -29.474 1.00 64.69 275 PHE A N 1
ATOM 2231 C CA . PHE A 1 275 ? 4.958 5.622 -28.136 1.00 64.69 275 PHE A CA 1
ATOM 2232 C C . PHE A 1 275 ? 3.633 6.333 -27.844 1.00 64.69 275 PHE A C 1
ATOM 2234 O O . PHE A 1 275 ? 3.062 6.171 -26.762 1.00 64.69 275 PHE A O 1
ATOM 2241 N N . GLY A 1 276 ? 3.077 7.041 -28.831 1.00 67.00 276 GLY A N 1
ATOM 2242 C CA . GLY A 1 276 ? 1.745 7.639 -28.715 1.00 67.00 276 GLY A CA 1
ATOM 2243 C C . GLY A 1 276 ? 0.638 6.603 -28.473 1.00 67.00 276 GLY A C 1
ATOM 2244 O O . GLY A 1 276 ? -0.312 6.861 -27.733 1.00 67.00 276 GLY A O 1
ATOM 2245 N N . LEU A 1 277 ? 0.770 5.407 -29.052 1.00 59.84 277 LEU A N 1
ATOM 2246 C CA . LEU A 1 277 ? -0.196 4.315 -28.933 1.00 59.84 277 LEU A CA 1
ATOM 2247 C C . LEU A 1 277 ? -0.202 3.672 -27.541 1.00 59.84 277 LEU A C 1
ATOM 2249 O O . LEU A 1 277 ? -1.266 3.265 -27.063 1.00 59.84 277 LEU A O 1
ATOM 2253 N N . PHE A 1 278 ? 0.971 3.599 -26.910 1.00 56.81 278 PHE A N 1
ATOM 2254 C CA . PHE A 1 278 ? 1.181 2.993 -25.596 1.00 56.81 278 PHE A CA 1
ATOM 2255 C C . PHE A 1 278 ? 1.008 3.985 -24.432 1.00 56.81 278 PHE A C 1
ATOM 2257 O O . PHE A 1 278 ? 1.024 3.549 -23.285 1.00 56.81 278 PHE A O 1
ATOM 2264 N N . LYS A 1 279 ? 0.798 5.290 -24.699 1.00 57.41 279 LYS A N 1
ATOM 2265 C CA . LYS A 1 279 ? 0.747 6.364 -23.678 1.00 57.41 279 LYS A CA 1
ATOM 2266 C C . LYS A 1 279 ? 1.927 6.321 -22.694 1.00 57.41 279 LYS A C 1
ATOM 2268 O O . LYS A 1 279 ? 1.841 6.841 -21.585 1.00 57.41 279 LYS A O 1
ATOM 2273 N N . THR A 1 280 ? 3.033 5.709 -23.091 1.00 56.72 280 THR A N 1
ATOM 2274 C CA . THR A 1 280 ? 4.240 5.636 -22.286 1.00 56.72 280 THR A CA 1
ATOM 2275 C C . THR A 1 280 ? 4.978 6.954 -22.403 1.00 56.72 280 THR A C 1
ATOM 2277 O O . THR A 1 280 ? 5.240 7.440 -23.503 1.00 56.72 280 THR A O 1
ATOM 2280 N N . LEU A 1 281 ? 5.315 7.545 -21.258 1.00 51.50 281 LEU A N 1
ATOM 2281 C CA . LEU A 1 281 ? 6.305 8.609 -21.218 1.00 51.50 281 LEU A CA 1
ATOM 2282 C C . LEU A 1 281 ? 7.651 7.958 -21.534 1.00 51.50 281 LEU A C 1
ATOM 2284 O O . LEU A 1 281 ? 8.242 7.294 -20.685 1.00 51.50 281 LEU A O 1
ATOM 2288 N N . GLU A 1 282 ? 8.092 8.074 -22.785 1.00 59.62 282 GLU A N 1
ATOM 2289 C CA . GLU A 1 282 ? 9.462 7.726 -23.138 1.00 59.62 282 GLU A CA 1
ATOM 2290 C C . GLU A 1 282 ? 10.398 8.652 -22.358 1.00 59.62 282 GLU A C 1
ATOM 2292 O O . GLU A 1 282 ? 10.220 9.875 -22.360 1.00 59.62 282 GLU A O 1
ATOM 2297 N N . ASP A 1 283 ? 11.385 8.073 -21.673 1.00 67.50 283 ASP A N 1
ATOM 2298 C CA . ASP A 1 283 ? 12.445 8.862 -21.061 1.00 67.50 283 ASP A CA 1
ATOM 2299 C C . ASP A 1 283 ? 13.122 9.695 -22.159 1.00 67.50 283 ASP A C 1
ATOM 2301 O O . ASP A 1 283 ? 13.554 9.168 -23.192 1.00 67.50 283 ASP A O 1
ATOM 2305 N N . LYS A 1 284 ? 13.225 11.007 -21.930 1.00 71.12 284 LYS A N 1
ATOM 2306 C CA . LYS A 1 284 ? 13.864 11.940 -22.862 1.00 71.12 284 LYS A CA 1
ATOM 2307 C C . LYS A 1 284 ? 15.273 11.470 -23.234 1.00 71.12 284 LYS A C 1
ATOM 2309 O O . LYS A 1 284 ? 15.660 11.610 -24.390 1.00 71.12 284 LYS A O 1
ATOM 2314 N N . ALA A 1 285 ? 16.020 10.879 -22.299 1.00 66.38 285 ALA A N 1
ATOM 2315 C CA . ALA A 1 285 ? 17.362 10.363 -22.551 1.00 66.38 285 ALA A CA 1
ATOM 2316 C C . ALA A 1 285 ? 17.365 9.222 -23.583 1.00 66.38 285 ALA A C 1
ATOM 2318 O O . ALA A 1 285 ? 18.202 9.210 -24.486 1.00 66.38 285 ALA A O 1
ATOM 2319 N N . ILE A 1 286 ? 16.399 8.303 -23.499 1.00 65.19 286 ILE A N 1
ATOM 2320 C CA . ILE A 1 286 ? 16.259 7.181 -24.441 1.00 65.19 286 ILE A CA 1
ATOM 2321 C C . ILE A 1 286 ? 15.860 7.700 -25.825 1.00 65.19 286 ILE A C 1
ATOM 2323 O O . ILE A 1 286 ? 16.441 7.287 -26.830 1.00 65.19 286 ILE A O 1
ATOM 2327 N N . PHE A 1 287 ? 14.928 8.653 -25.880 1.00 72.75 287 PHE A N 1
ATOM 2328 C CA . PHE A 1 287 ? 14.522 9.293 -27.130 1.00 72.75 287 PHE A CA 1
ATOM 2329 C C . PHE A 1 287 ? 15.706 9.973 -27.837 1.00 72.75 287 PHE A C 1
ATOM 2331 O O . PHE A 1 287 ? 15.951 9.739 -29.024 1.00 72.75 287 PHE A O 1
ATOM 2338 N N . TYR A 1 288 ? 16.500 10.765 -27.108 1.00 78.06 288 TYR A N 1
ATOM 2339 C CA . TYR A 1 288 ? 17.684 11.413 -27.677 1.00 78.06 288 TYR A CA 1
ATOM 2340 C C . TYR A 1 288 ? 18.763 10.410 -28.095 1.00 78.06 288 TYR A C 1
ATOM 2342 O O . TYR A 1 288 ? 19.375 10.596 -29.146 1.00 78.06 288 TYR A O 1
ATOM 2350 N N . ALA A 1 289 ? 18.962 9.319 -27.348 1.00 72.94 289 ALA A N 1
ATOM 2351 C CA . ALA A 1 289 ? 19.894 8.256 -27.729 1.00 72.94 289 ALA A CA 1
ATOM 2352 C C . ALA A 1 289 ? 19.491 7.567 -29.047 1.00 72.94 289 ALA A C 1
ATOM 2354 O O . ALA A 1 289 ? 20.354 7.223 -29.861 1.00 72.94 289 ALA A O 1
ATOM 2355 N N . LYS A 1 290 ? 18.185 7.410 -29.301 1.00 69.00 290 LYS A N 1
ATOM 2356 C CA . LYS A 1 290 ? 17.671 6.883 -30.574 1.00 69.00 290 LYS A CA 1
ATOM 2357 C C . LYS A 1 290 ? 17.899 7.843 -31.727 1.00 69.00 290 LYS A C 1
ATOM 2359 O O . LYS A 1 290 ? 18.412 7.414 -32.758 1.00 69.00 290 LYS A O 1
ATOM 2364 N N . ILE A 1 291 ? 17.561 9.123 -31.553 1.00 76.62 291 ILE A N 1
ATOM 2365 C CA . ILE A 1 291 ? 17.841 10.154 -32.563 1.00 76.62 291 ILE A CA 1
ATOM 2366 C C . ILE A 1 291 ? 19.331 10.159 -32.891 1.00 76.62 291 ILE A C 1
ATOM 2368 O O . ILE A 1 291 ? 19.701 10.101 -34.059 1.00 76.62 291 ILE A O 1
ATOM 2372 N N . PHE A 1 292 ? 20.183 10.176 -31.865 1.00 79.75 292 PHE A N 1
ATOM 2373 C CA . PHE A 1 292 ? 21.629 10.148 -32.035 1.00 79.75 292 PHE A CA 1
ATOM 2374 C C . PHE A 1 292 ? 22.083 8.911 -32.818 1.00 79.75 292 PHE A C 1
ATOM 2376 O O . PHE A 1 292 ? 22.827 9.042 -33.784 1.00 79.75 292 PHE A O 1
ATOM 2383 N N . SER A 1 293 ? 21.570 7.726 -32.477 1.00 72.12 293 SER A N 1
ATOM 2384 C CA . SER A 1 293 ? 21.895 6.490 -33.197 1.00 72.12 293 SER A CA 1
ATOM 2385 C C . SER A 1 293 ? 21.469 6.535 -34.667 1.00 72.12 293 SER A C 1
ATOM 2387 O O . SER A 1 293 ? 22.240 6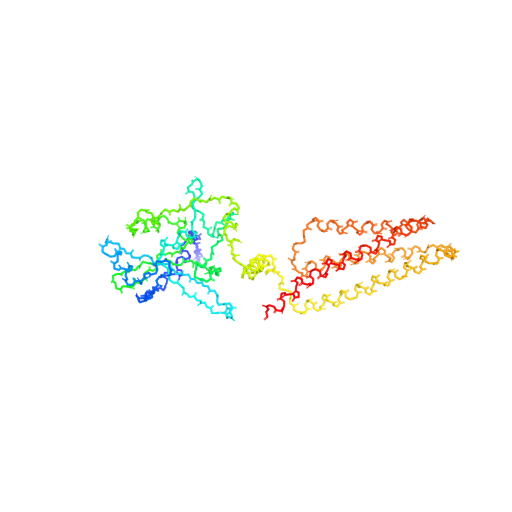.124 -35.530 1.00 72.12 293 SER A O 1
ATOM 2389 N N . TRP A 1 294 ? 20.288 7.081 -34.978 1.00 71.94 294 TRP A N 1
ATOM 2390 C CA . TRP A 1 294 ? 19.831 7.276 -36.359 1.00 71.94 294 TRP A CA 1
ATOM 2391 C C . TRP A 1 294 ? 20.689 8.284 -37.127 1.00 71.94 294 TRP A C 1
ATOM 2393 O O . TRP A 1 294 ? 21.002 8.056 -38.294 1.00 71.94 294 TRP A O 1
ATOM 2403 N N . VAL A 1 295 ? 21.118 9.372 -36.482 1.00 79.19 295 VAL A N 1
ATOM 2404 C CA . VAL A 1 295 ? 22.044 10.348 -37.078 1.00 79.19 295 VAL A CA 1
ATOM 2405 C C . VAL A 1 295 ? 23.397 9.696 -37.367 1.00 79.19 295 VAL A C 1
ATOM 2407 O O . VAL A 1 295 ? 23.919 9.845 -38.470 1.00 79.19 295 VAL A O 1
ATOM 2410 N N . CYS A 1 296 ? 23.941 8.923 -36.423 1.00 76.06 296 CYS A N 1
ATOM 2411 C CA . CYS A 1 296 ? 25.173 8.160 -36.625 1.00 76.06 296 CYS A CA 1
ATOM 2412 C C . CYS A 1 296 ? 25.036 7.138 -37.757 1.00 76.06 296 CYS A C 1
ATOM 2414 O O . CYS A 1 296 ? 25.959 6.991 -38.554 1.00 76.06 296 CYS A O 1
ATOM 2416 N N . LEU A 1 297 ? 23.886 6.468 -37.860 1.00 70.44 297 LEU A N 1
ATOM 2417 C CA . LEU A 1 297 ? 23.591 5.531 -38.940 1.00 70.44 297 LEU A CA 1
ATOM 2418 C C . LEU A 1 297 ? 23.564 6.235 -40.300 1.00 70.44 297 LEU A C 1
ATOM 2420 O O . LEU A 1 297 ? 24.221 5.790 -41.235 1.00 70.44 297 LEU A O 1
ATOM 2424 N N . GLY A 1 298 ? 22.850 7.359 -40.399 1.00 72.56 298 GLY A N 1
ATOM 2425 C CA . GLY A 1 298 ? 22.786 8.164 -41.619 1.00 72.56 298 GLY A CA 1
ATOM 2426 C C . GLY A 1 298 ? 24.158 8.697 -42.034 1.00 72.56 298 GLY A C 1
ATOM 2427 O O . GLY A 1 298 ? 24.503 8.653 -43.213 1.00 72.56 298 GLY A O 1
ATOM 2428 N N . ALA A 1 299 ? 24.974 9.126 -41.068 1.00 76.75 299 ALA A N 1
ATOM 2429 C CA . ALA A 1 299 ? 26.345 9.562 -41.311 1.00 76.75 299 ALA A CA 1
ATOM 2430 C C . ALA A 1 299 ? 27.245 8.408 -41.777 1.00 76.75 299 ALA A C 1
ATOM 2432 O O . ALA A 1 299 ? 27.998 8.582 -42.729 1.00 76.75 299 ALA A O 1
ATOM 2433 N N . ALA A 1 300 ? 27.145 7.226 -41.160 1.00 68.19 300 ALA A N 1
ATOM 2434 C CA . ALA A 1 300 ? 27.890 6.037 -41.570 1.00 68.19 300 ALA A CA 1
ATOM 2435 C C . ALA A 1 300 ? 27.512 5.602 -42.995 1.00 68.19 300 ALA A C 1
ATOM 2437 O O . ALA A 1 300 ? 28.383 5.381 -43.833 1.00 68.19 300 ALA A O 1
ATOM 2438 N N . VAL A 1 301 ? 26.216 5.566 -43.312 1.00 67.75 301 VAL A N 1
ATOM 2439 C CA . VAL A 1 301 ? 25.730 5.271 -44.665 1.00 67.75 301 VAL A CA 1
ATOM 2440 C C . VAL A 1 301 ? 26.244 6.315 -45.663 1.00 67.75 301 VAL A C 1
ATOM 2442 O O . VAL A 1 301 ? 26.815 5.948 -46.687 1.00 67.75 301 VAL A O 1
ATOM 2445 N N . GLY A 1 302 ? 26.131 7.607 -45.350 1.00 71.00 302 GLY A N 1
ATOM 2446 C CA . GLY A 1 302 ? 26.658 8.683 -46.194 1.00 71.00 302 GLY A CA 1
ATOM 2447 C C . GLY A 1 302 ? 28.165 8.565 -46.438 1.00 71.00 302 GLY A C 1
ATOM 2448 O O . GLY A 1 302 ? 28.614 8.634 -47.579 1.00 71.00 302 GLY A O 1
ATOM 2449 N N . LEU A 1 303 ? 28.943 8.301 -45.385 1.00 70.31 303 LEU A N 1
ATOM 2450 C CA . LEU A 1 303 ? 30.390 8.099 -45.485 1.00 70.31 303 LEU A CA 1
ATOM 2451 C C . LEU A 1 303 ? 30.736 6.886 -46.348 1.00 70.31 303 LEU A C 1
ATOM 2453 O O . LEU A 1 303 ? 31.660 6.969 -47.160 1.00 70.31 303 LEU A O 1
ATOM 2457 N N . SER A 1 304 ? 29.967 5.803 -46.229 1.00 63.09 304 SER A N 1
ATOM 2458 C CA . SER A 1 304 ? 30.167 4.583 -47.012 1.00 63.09 304 SER A CA 1
ATOM 2459 C C . SER A 1 304 ? 29.979 4.788 -48.521 1.00 63.09 304 SER A C 1
ATOM 2461 O O . SER A 1 304 ? 30.624 4.100 -49.303 1.00 63.09 304 SER A O 1
ATOM 2463 N N . PHE A 1 305 ? 29.173 5.775 -48.934 1.00 63.88 305 PHE A N 1
ATOM 2464 C CA . PHE A 1 305 ? 29.032 6.163 -50.343 1.00 63.88 305 PHE A CA 1
ATOM 2465 C C . PHE A 1 305 ? 30.149 7.083 -50.846 1.00 63.88 305 PHE A C 1
ATOM 2467 O O . PHE A 1 305 ? 30.387 7.154 -52.048 1.00 63.88 305 PHE A O 1
ATOM 2474 N N . THR A 1 306 ? 30.817 7.811 -49.949 1.00 68.88 306 THR A N 1
ATOM 2475 C CA . THR A 1 306 ? 31.840 8.809 -50.323 1.00 68.88 306 THR A CA 1
ATOM 2476 C C . THR A 1 306 ? 33.271 8.288 -50.265 1.00 68.88 306 THR A C 1
ATOM 2478 O O . THR A 1 306 ? 34.179 8.961 -50.745 1.00 68.88 306 THR A O 1
ATOM 2481 N N . THR A 1 307 ? 33.495 7.125 -49.652 1.00 69.44 307 THR A N 1
ATOM 2482 C CA . THR A 1 307 ? 34.840 6.609 -49.394 1.00 69.44 307 THR A CA 1
ATOM 2483 C C . THR A 1 307 ? 35.006 5.197 -49.943 1.00 69.44 307 THR A C 1
ATOM 2485 O O . THR A 1 307 ? 34.330 4.271 -49.511 1.00 69.44 307 THR A O 1
ATOM 2488 N N . ASP A 1 308 ? 35.985 5.010 -50.829 1.00 69.56 308 ASP A N 1
ATOM 2489 C CA . ASP A 1 308 ? 36.355 3.694 -51.386 1.00 69.56 308 ASP A CA 1
ATOM 2490 C C . ASP A 1 308 ? 37.152 2.820 -50.394 1.00 69.56 308 ASP A C 1
ATOM 2492 O O . ASP A 1 308 ? 37.741 1.797 -50.747 1.00 69.56 308 ASP A O 1
ATOM 2496 N N . SER A 1 309 ? 37.221 3.227 -49.125 1.00 77.81 309 SER A N 1
ATOM 2497 C CA . SER A 1 309 ? 37.991 2.515 -48.113 1.00 77.81 309 SER A CA 1
ATOM 2498 C C . SER A 1 309 ? 37.202 1.328 -47.578 1.00 77.81 309 SER A C 1
ATOM 2500 O O . SER A 1 309 ? 36.263 1.495 -46.801 1.00 77.81 309 SER A O 1
ATOM 2502 N N . LEU A 1 310 ? 37.668 0.119 -47.904 1.00 70.19 310 LEU A N 1
ATOM 2503 C CA . LEU A 1 310 ? 37.133 -1.145 -47.390 1.00 70.19 310 LEU A CA 1
ATOM 2504 C C . LEU A 1 310 ? 36.943 -1.129 -45.863 1.00 70.19 310 LEU A C 1
ATOM 2506 O O . LEU A 1 310 ? 35.939 -1.624 -45.357 1.00 70.19 310 LEU A O 1
ATOM 2510 N N . ILE A 1 311 ? 37.886 -0.531 -45.127 1.00 73.69 311 ILE A N 1
ATOM 2511 C CA . ILE A 1 311 ? 37.837 -0.438 -43.660 1.00 73.69 311 ILE A CA 1
ATOM 2512 C C . ILE A 1 311 ? 36.656 0.427 -43.210 1.00 73.69 311 ILE A C 1
ATOM 2514 O O . ILE A 1 311 ? 35.942 0.055 -42.278 1.00 73.69 311 ILE A O 1
ATOM 2518 N N . VAL A 1 312 ? 36.424 1.560 -43.881 1.00 70.38 312 VAL A N 1
ATOM 2519 C CA . VAL A 1 312 ? 35.303 2.457 -43.565 1.00 70.38 312 VAL A CA 1
ATOM 2520 C C . VAL A 1 312 ? 33.986 1.747 -43.844 1.00 70.38 312 VAL A C 1
ATOM 2522 O O . VAL A 1 312 ? 33.089 1.765 -43.002 1.00 70.38 312 VAL A O 1
ATOM 2525 N N . THR A 1 313 ? 33.880 1.040 -44.965 1.00 62.91 313 THR A N 1
ATOM 2526 C CA . THR A 1 313 ? 32.648 0.336 -45.323 1.00 62.91 313 THR A CA 1
ATOM 2527 C C . THR A 1 313 ? 32.356 -0.867 -44.419 1.00 62.91 313 THR A C 1
ATOM 2529 O O . THR A 1 313 ? 31.205 -1.071 -44.020 1.00 62.91 313 THR A O 1
ATOM 2532 N N . MET A 1 314 ? 33.382 -1.629 -44.019 1.00 69.50 314 MET A N 1
ATOM 2533 C CA . MET A 1 314 ? 33.248 -2.688 -43.008 1.00 69.50 314 MET A CA 1
ATOM 2534 C C . MET A 1 314 ? 32.821 -2.115 -41.652 1.00 69.50 314 MET A C 1
ATOM 2536 O O . MET A 1 314 ? 31.938 -2.676 -41.002 1.00 69.50 314 MET A O 1
ATOM 2540 N N . GLY A 1 315 ? 33.385 -0.971 -41.249 1.00 73.69 315 GLY A N 1
ATOM 2541 C CA . GLY A 1 315 ? 32.987 -0.261 -40.033 1.00 73.69 315 GLY A CA 1
ATOM 2542 C C . GLY A 1 315 ? 31.519 0.174 -40.058 1.00 73.69 315 GLY A C 1
ATOM 2543 O O . GLY A 1 315 ? 30.779 -0.087 -39.110 1.00 73.69 315 GLY A O 1
ATOM 2544 N N . CYS A 1 316 ? 31.066 0.752 -41.173 1.00 68.88 316 CYS A N 1
ATOM 2545 C CA . CYS A 1 316 ? 29.675 1.178 -41.352 1.00 68.88 316 CYS A CA 1
ATOM 2546 C C . CYS A 1 316 ? 28.700 -0.011 -41.318 1.00 68.88 316 CYS A C 1
ATOM 2548 O O . CYS A 1 316 ? 27.661 0.055 -40.661 1.00 68.88 316 CYS A O 1
ATOM 2550 N N . SER A 1 317 ? 29.065 -1.129 -41.954 1.00 65.44 317 SER A N 1
ATOM 2551 C CA . SER A 1 317 ? 28.273 -2.368 -41.936 1.00 65.44 317 SER A CA 1
ATOM 2552 C C . SER A 1 317 ? 28.183 -2.975 -40.529 1.00 65.44 317 SER A C 1
ATOM 2554 O O . SER A 1 317 ? 27.112 -3.405 -40.100 1.00 65.44 317 SER A O 1
ATOM 2556 N N . GLY A 1 318 ? 29.286 -2.954 -39.771 1.00 72.06 318 GLY A N 1
ATOM 2557 C CA . GLY A 1 318 ? 29.310 -3.382 -38.370 1.00 72.06 318 GLY A CA 1
ATOM 2558 C C . GLY A 1 318 ? 28.412 -2.528 -37.471 1.00 72.06 318 GLY A C 1
ATOM 2559 O O . GLY A 1 318 ? 27.686 -3.069 -36.637 1.00 72.06 318 GLY A O 1
ATOM 2560 N N . MET A 1 319 ? 28.390 -1.206 -37.679 1.00 70.81 319 MET A N 1
ATOM 2561 C CA . MET A 1 319 ? 27.488 -0.296 -36.960 1.00 70.81 319 MET A CA 1
ATOM 2562 C C . MET A 1 319 ? 26.012 -0.557 -37.285 1.00 70.81 319 MET A C 1
ATOM 2564 O O . MET A 1 319 ? 25.192 -0.604 -36.369 1.00 70.81 319 MET A O 1
ATOM 2568 N N . LEU A 1 320 ? 25.678 -0.784 -38.560 1.00 68.25 320 LEU A N 1
ATOM 2569 C CA . LEU A 1 320 ? 24.331 -1.175 -39.004 1.00 68.25 320 LEU A CA 1
ATOM 2570 C C . LEU A 1 320 ? 23.859 -2.461 -38.314 1.00 68.25 320 LEU A C 1
ATOM 2572 O O . LEU A 1 320 ? 22.746 -2.521 -37.783 1.00 68.25 320 LEU A O 1
ATOM 2576 N N . MET A 1 321 ? 24.721 -3.478 -38.274 1.00 70.94 321 MET A N 1
ATOM 2577 C CA . MET A 1 321 ? 24.417 -4.749 -37.621 1.00 70.94 321 MET A CA 1
ATOM 2578 C C . MET A 1 321 ? 24.245 -4.579 -36.106 1.00 70.94 321 MET A C 1
ATOM 2580 O O . MET A 1 321 ? 23.261 -5.057 -35.542 1.00 70.94 321 MET A O 1
ATOM 2584 N N . GLY A 1 322 ? 25.148 -3.842 -35.451 1.00 73.50 322 GLY A N 1
ATOM 2585 C CA . GLY A 1 322 ? 25.072 -3.553 -34.016 1.00 73.50 322 GLY A CA 1
ATOM 2586 C C . GLY A 1 322 ? 23.802 -2.793 -33.626 1.00 73.50 322 GLY A C 1
ATOM 2587 O O . GLY A 1 322 ? 23.133 -3.168 -32.663 1.00 73.50 322 GLY A O 1
ATOM 2588 N N . TYR A 1 323 ? 23.417 -1.785 -34.413 1.00 72.62 323 TYR A N 1
ATOM 2589 C CA . TYR A 1 323 ? 22.170 -1.043 -34.223 1.00 72.62 323 TYR A CA 1
ATOM 2590 C C . TYR A 1 323 ? 20.940 -1.950 -34.354 1.00 72.62 323 TYR A C 1
ATOM 2592 O O . TYR A 1 323 ? 20.045 -1.920 -33.508 1.00 72.62 323 TYR A O 1
ATOM 2600 N N . THR A 1 324 ? 20.922 -2.808 -35.376 1.00 69.25 324 THR A N 1
ATOM 2601 C CA . THR A 1 324 ? 19.817 -3.744 -35.624 1.00 69.25 324 THR A CA 1
ATOM 2602 C C . THR A 1 324 ? 19.651 -4.725 -34.463 1.00 69.25 324 THR A C 1
ATOM 2604 O O . THR A 1 324 ? 18.532 -4.923 -33.985 1.00 69.25 324 THR A O 1
ATOM 2607 N N . ILE A 1 325 ? 20.759 -5.283 -33.958 1.00 72.44 325 ILE A N 1
ATOM 2608 C CA . ILE A 1 325 ? 20.772 -6.183 -32.795 1.00 72.44 325 ILE A CA 1
ATOM 2609 C C . ILE A 1 325 ? 20.264 -5.457 -31.545 1.00 72.44 325 ILE A C 1
ATOM 2611 O O . ILE A 1 325 ? 19.392 -5.977 -30.847 1.00 72.44 325 ILE A O 1
ATOM 2615 N N . PHE A 1 326 ? 20.761 -4.247 -31.276 1.00 73.94 326 PHE A N 1
ATOM 2616 C CA . PHE A 1 326 ? 20.327 -3.444 -30.134 1.00 73.94 326 PHE A CA 1
ATOM 2617 C C . PHE A 1 326 ? 18.820 -3.157 -30.178 1.00 73.94 326 PHE A C 1
ATOM 2619 O O . PHE A 1 326 ? 18.119 -3.380 -29.191 1.00 73.94 326 PHE A O 1
ATOM 2626 N N . TYR A 1 327 ? 18.302 -2.726 -31.331 1.00 70.31 327 TYR A N 1
ATOM 2627 C CA . TYR A 1 327 ? 16.884 -2.410 -31.503 1.00 70.31 327 TYR A CA 1
ATOM 2628 C C . TYR A 1 327 ? 15.989 -3.654 -31.354 1.00 70.31 327 TYR A C 1
ATOM 2630 O O . TYR A 1 327 ? 14.925 -3.584 -30.730 1.00 70.31 327 TYR A O 1
ATOM 2638 N N . HIS A 1 328 ? 16.438 -4.817 -31.846 1.00 68.44 328 HIS A N 1
ATOM 2639 C CA . HIS A 1 328 ? 15.740 -6.090 -31.641 1.00 68.44 328 HIS A CA 1
ATOM 2640 C C . HIS A 1 328 ? 15.690 -6.475 -30.167 1.00 68.44 328 HIS A C 1
ATOM 2642 O O . HIS A 1 328 ? 14.609 -6.766 -29.662 1.00 68.44 328 HIS A O 1
ATOM 2648 N N . LEU A 1 329 ? 16.828 -6.450 -29.467 1.00 68.06 329 LEU A N 1
ATOM 2649 C CA . LEU A 1 329 ? 16.890 -6.779 -28.042 1.00 68.06 329 LEU A CA 1
ATOM 2650 C C . LEU A 1 329 ? 15.999 -5.842 -27.226 1.00 68.06 329 LEU A C 1
ATOM 2652 O O . LEU A 1 329 ? 15.205 -6.302 -26.410 1.00 68.06 329 LEU A O 1
ATOM 2656 N N . PHE A 1 330 ? 16.063 -4.540 -27.501 1.00 68.81 330 PHE A N 1
ATOM 2657 C CA . PHE A 1 330 ? 15.235 -3.542 -26.836 1.00 68.81 330 PHE A CA 1
ATOM 2658 C C . PHE A 1 330 ? 13.737 -3.799 -27.050 1.00 68.81 330 PHE A C 1
ATOM 2660 O O . PHE A 1 330 ? 12.957 -3.811 -26.095 1.00 68.81 330 PHE A O 1
ATOM 2667 N N . THR A 1 331 ? 13.323 -4.073 -28.289 1.00 66.94 331 THR A N 1
ATOM 2668 C CA . THR A 1 331 ? 11.907 -4.322 -28.584 1.00 66.94 331 THR A CA 1
ATOM 2669 C C . THR A 1 331 ? 11.432 -5.663 -28.033 1.00 66.94 331 THR A C 1
ATOM 2671 O O . THR A 1 331 ? 10.303 -5.770 -27.557 1.00 66.94 331 THR A O 1
ATOM 2674 N N . LEU A 1 332 ? 12.294 -6.680 -28.035 1.00 66.12 332 LEU A N 1
ATOM 2675 C CA . LEU A 1 332 ? 12.005 -7.987 -27.456 1.00 66.12 332 LEU A CA 1
ATOM 2676 C C . LEU A 1 332 ? 11.848 -7.887 -25.936 1.00 66.12 332 LEU A C 1
ATOM 2678 O O . LEU A 1 332 ? 10.937 -8.504 -25.397 1.00 66.12 332 LEU A O 1
ATOM 2682 N N . CYS A 1 333 ? 12.633 -7.039 -25.263 1.00 65.00 333 CYS A N 1
ATOM 2683 C CA . CYS A 1 333 ? 12.444 -6.705 -23.850 1.00 65.00 333 CYS A CA 1
ATOM 2684 C C . CYS A 1 333 ? 11.083 -6.040 -23.591 1.00 65.00 333 CYS A C 1
ATOM 2686 O O . CYS A 1 333 ? 10.373 -6.452 -22.675 1.00 65.00 333 CYS A O 1
ATOM 2688 N N . ILE A 1 334 ? 10.671 -5.068 -24.416 1.00 62.88 334 ILE A N 1
ATOM 2689 C CA . ILE A 1 334 ? 9.343 -4.434 -24.306 1.00 62.88 334 ILE A CA 1
ATOM 2690 C C . ILE A 1 334 ? 8.226 -5.455 -24.557 1.00 62.88 334 ILE A C 1
ATOM 2692 O O . ILE A 1 334 ? 7.221 -5.483 -23.844 1.00 62.88 334 ILE A O 1
ATOM 2696 N N . TYR A 1 335 ? 8.386 -6.315 -25.561 1.00 60.41 335 TYR A N 1
ATOM 2697 C CA . TYR A 1 335 ? 7.399 -7.335 -25.889 1.00 60.41 335 TYR A CA 1
ATOM 2698 C C . TYR A 1 335 ? 7.296 -8.399 -24.793 1.00 60.41 335 TYR A C 1
ATOM 2700 O O . TYR A 1 335 ? 6.187 -8.723 -24.385 1.00 60.41 335 TYR A O 1
ATOM 2708 N N . TYR A 1 336 ? 8.413 -8.896 -24.254 1.00 56.84 336 TYR A N 1
ATOM 2709 C CA . TYR A 1 336 ? 8.418 -9.834 -23.127 1.00 56.84 336 TYR A CA 1
ATOM 2710 C C . TYR A 1 336 ? 7.823 -9.215 -21.865 1.00 56.84 336 TYR A C 1
ATOM 2712 O O . TYR A 1 336 ? 7.047 -9.877 -21.172 1.00 56.84 336 TYR A O 1
ATOM 2720 N N . ALA A 1 337 ? 8.121 -7.938 -21.603 1.00 54.53 337 ALA A N 1
ATOM 2721 C CA . ALA A 1 337 ? 7.527 -7.205 -20.494 1.00 54.53 337 ALA A CA 1
ATOM 2722 C C . ALA A 1 337 ? 5.992 -7.153 -20.597 1.00 54.53 337 ALA A C 1
ATOM 2724 O O . ALA A 1 337 ? 5.317 -7.253 -19.572 1.00 54.53 337 ALA A O 1
ATOM 2725 N N . ASN A 1 338 ? 5.460 -7.068 -21.824 1.00 52.28 338 ASN A N 1
ATOM 2726 C CA . ASN A 1 338 ? 4.027 -7.065 -22.129 1.00 52.28 338 ASN A CA 1
ATOM 2727 C C . ASN A 1 338 ? 3.403 -8.472 -22.251 1.00 52.28 338 ASN A C 1
ATOM 2729 O O . ASN A 1 338 ? 2.240 -8.657 -21.902 1.00 52.28 338 ASN A O 1
ATOM 2733 N N . TYR A 1 339 ? 4.131 -9.476 -22.749 1.00 44.97 339 TYR A N 1
ATOM 2734 C CA . TYR A 1 339 ? 3.634 -10.846 -22.918 1.00 44.97 339 TYR A CA 1
ATOM 2735 C C . TYR A 1 339 ? 3.515 -11.573 -21.578 1.00 44.97 339 TYR A C 1
ATOM 2737 O O . TYR A 1 339 ? 2.519 -12.263 -21.358 1.00 44.97 339 TYR A O 1
ATOM 2745 N N . SER A 1 340 ? 4.465 -11.377 -20.652 1.00 41.03 340 SER A N 1
ATOM 2746 C CA . SER A 1 340 ? 4.331 -11.936 -19.299 1.00 41.03 340 SER A CA 1
ATOM 2747 C C . SER A 1 340 ? 3.080 -11.391 -18.597 1.00 41.03 340 SER A C 1
ATOM 2749 O O . SER A 1 340 ? 2.407 -12.133 -17.896 1.00 41.03 340 SER A O 1
ATOM 2751 N N . LEU A 1 341 ? 2.689 -10.147 -18.898 1.00 42.88 341 LEU A N 1
ATOM 2752 C CA . LEU A 1 341 ? 1.469 -9.506 -18.400 1.00 42.88 341 LEU A CA 1
ATOM 2753 C C . LEU A 1 341 ? 0.174 -10.230 -18.825 1.00 42.88 341 LEU A C 1
ATOM 2755 O O . LEU A 1 341 ? -0.839 -10.128 -18.145 1.00 42.88 341 LEU A O 1
ATOM 2759 N N . LYS A 1 342 ? 0.186 -10.944 -19.960 1.00 39.16 342 LYS A N 1
ATOM 2760 C CA . LYS A 1 342 ? -1.000 -11.595 -20.546 1.00 39.16 342 LYS A CA 1
ATOM 2761 C C . LYS A 1 342 ? -1.176 -13.057 -20.121 1.00 39.16 342 LYS A C 1
ATOM 2763 O O . LYS A 1 342 ? -2.207 -13.641 -20.415 1.00 39.16 342 LYS A O 1
ATOM 2768 N N . LYS A 1 343 ? -0.162 -13.656 -19.491 1.00 33.88 343 LYS A N 1
ATOM 2769 C CA . LYS A 1 343 ? -0.239 -14.997 -18.881 1.00 33.88 343 LYS A CA 1
ATOM 2770 C C . LYS A 1 343 ? -0.649 -14.949 -17.402 1.00 33.88 343 LYS A C 1
ATOM 2772 O O . LYS A 1 343 ? -0.873 -15.996 -16.810 1.00 33.88 343 LYS A O 1
ATOM 2777 N N . LEU A 1 344 ? -0.702 -13.743 -16.838 1.00 35.78 344 LEU A N 1
ATOM 2778 C CA . LEU A 1 344 ? -1.052 -13.426 -15.451 1.00 35.78 344 LEU A CA 1
ATOM 2779 C C . LEU A 1 344 ? -2.474 -12.837 -15.308 1.00 35.78 344 LEU A C 1
ATOM 2781 O O . LEU A 1 344 ? -2.865 -12.445 -14.212 1.00 35.78 344 LEU A O 1
ATOM 2785 N N . ILE A 1 345 ? -3.236 -12.782 -16.409 1.00 33.62 345 ILE A N 1
ATOM 2786 C CA . ILE A 1 345 ? -4.685 -12.514 -16.484 1.00 33.62 345 ILE A CA 1
ATOM 2787 C C . ILE A 1 345 ? -5.308 -13.728 -17.161 1.00 33.62 345 ILE A C 1
ATOM 2789 O O . ILE A 1 345 ? -6.386 -14.162 -16.709 1.00 33.62 345 ILE A O 1
#

Foldseek 3Di:
DDDDDDDDPDPPPPPPPDPPVVVVVCVVPVDQPFDQDDQQDQAVPVRHGVVVVQVLLVVVVFWFKKKKFWDADPVHRVDIDIHIHRPLVVCLQQWAAEPVRQIAGLPDPPDRRQGADPPPSGGTPDWIWMFTQDPVSGTGTDGTPVVCNVDPVVLVSVVRSDPDPCSSDYHYDDPPCVVVVVVVPDDPVCVVVVVVVCVVVLCVLCVQFPQPPVNVVVLVVVVVVLVVVVVVLLVVLVVVVVCLVVVNDPDDDVVNLVVSVVSLVVVLVSVVVVCVSRVDPDDPVVNVVVVVLSVVLNVLSVVCRVDSDPVSVVVSNVSSVVVVVVVVVVVVVVVVSVVVVVVSD

Secondary structure (DSSP, 8-state):
-------------------THHHHHHHHHSS---EEP-TTSBPTTT--BHHHHHHHHHHTT---EEEEEEEE-SS-TT-EEEEEEEHHHHHHHHEEE-TTSPEEETT-SSS----B-TTT-PBP-SPPEEEEE-TTSEEEEEEEHHHHHH-HHHHHHHHHH-SSGGGSPPPB----THHHHHTT---GGGHHHHHHHHHHHHHHHHTT----HHHHHHHHHHHHHHHHHHHHHHHHHHHHHHHHHTT--S---HHHHHHHHHHHHHHHHHHHHHHHHHT----HHHHHHHHHHHHHHHHHHHHHHH---HHHHHHHHHHHHHHHHHHHHHHHHHHHHHHHTTS--